Protein AF-A0A2M8T9L7-F1 (afdb_monomer_lite)

Sequence (216 aa):
MFFYAYILMLLLIIFMCINLIFDCFKCPVKIRRIVIVLTVFLAIRYAVMLCMCLKKSIDYIYFIRPFILLDLVCIPLLILIMIFVFTRKVKFNFLHALAMIFIFVGLYGVLLSKILKTAVPYYNYNFGYLIDFKGNELTITIIRIIMYVLFLILCGFFIGGKNARKAGFCFLMIVLLINIVENISVIVVPKVMPEYLCGEILFLICLNYMVRLFKN

Foldseek 3Di:
DVQVVVLVLLVVLLVLLVVLLVLLVLPDPLLSVLSNVLSVLVSLLSVLQNCQQPDPDDPVVLVSVLSVLSCQQSVLLLLVSLLVLQLVPVDDPSVVSVVSSVVSVVVSVVCCVPQSVQWDWDQDPRRGIDIDSPPCLVVSLVSLLVSLVVSLVVLVVSCPHPRGNVVLSVLSNVLSVVSNVQSVCPVVPDPPDPGDCPSVVSSSVSSSVSSVVSVD

Radius of gyration: 17.57 Å; chains: 1; bounding box: 42×31×49 Å

Secondary structure (DSSP, 8-state):
-HHHHHHHHHHHHHHHHHHHHHHGGGS-HHHHHHHHHHHHHHHHHHHHHHHHHH---SHHHHHHHHHHTTHHHHHHHHHHHHHHHHHT-S---HHHHHHHHHHHHHHHHHHHHHHTTT-EEEEETTTEEEEE-TTHHHHHHHHHHHHHHHHHHHHHHHTTSTT--HHHHHHHHHHHHHHHHHHHHHHHS--SSSS--HHHHHHHHHHHHHHHTT--

pLDDT: mean 84.39, std 8.96, range [48.44, 96.12]

Structure (mmCIF, N/CA/C/O backbone):
data_AF-A0A2M8T9L7-F1
#
_entry.id   AF-A0A2M8T9L7-F1
#
loop_
_atom_site.group_PDB
_atom_site.id
_atom_site.type_symbol
_atom_site.label_atom_id
_atom_site.label_alt_id
_atom_site.label_comp_id
_atom_site.label_asym_id
_atom_site.label_entity_id
_atom_site.label_seq_id
_atom_site.pdbx_PDB_ins_code
_atom_site.Cartn_x
_atom_site.Cartn_y
_atom_site.Cartn_z
_atom_site.occupancy
_atom_site.B_iso_or_equiv
_atom_site.auth_seq_id
_atom_site.auth_comp_id
_atom_site.auth_asym_id
_atom_site.auth_atom_id
_atom_site.pdbx_PDB_model_num
ATOM 1 N N . MET A 1 1 ? 19.494 -15.288 -4.919 1.00 61.91 1 MET A N 1
ATOM 2 C CA . MET A 1 1 ? 18.957 -15.286 -3.537 1.00 61.91 1 MET A CA 1
ATOM 3 C C . MET A 1 1 ? 17.812 -14.284 -3.368 1.00 61.91 1 MET A C 1
ATOM 5 O O . MET A 1 1 ? 16.730 -14.706 -2.985 1.00 61.91 1 MET A O 1
ATOM 9 N N . PHE A 1 2 ? 17.990 -13.005 -3.730 1.00 79.44 2 PHE A N 1
ATOM 10 C CA . PHE A 1 2 ? 16.946 -11.969 -3.593 1.00 79.44 2 PHE A CA 1
ATOM 11 C C . PHE A 1 2 ? 15.647 -12.231 -4.378 1.00 79.44 2 PHE A C 1
ATOM 13 O O . PHE A 1 2 ? 14.575 -11.889 -3.891 1.00 79.44 2 PHE A O 1
ATOM 20 N N . PHE A 1 3 ? 15.715 -12.900 -5.534 1.00 81.56 3 PHE A N 1
ATOM 21 C CA . PHE A 1 3 ? 14.528 -13.281 -6.315 1.00 81.56 3 PHE A CA 1
ATOM 22 C C . PHE A 1 3 ? 13.561 -14.198 -5.548 1.00 81.56 3 PHE A C 1
ATOM 24 O O . PHE A 1 3 ? 12.374 -13.903 -5.439 1.00 81.56 3 PHE A O 1
ATOM 31 N N . TYR A 1 4 ? 14.070 -15.285 -4.958 1.00 86.12 4 TYR A N 1
ATOM 32 C CA . TYR A 1 4 ? 13.245 -16.218 -4.183 1.00 86.12 4 TYR A CA 1
ATOM 33 C C . TYR A 1 4 ? 12.666 -15.562 -2.927 1.00 86.12 4 TYR A C 1
ATOM 35 O O . TYR A 1 4 ? 11.508 -15.799 -2.595 1.00 86.12 4 TYR A O 1
ATOM 43 N N . ALA A 1 5 ? 13.444 -14.695 -2.267 1.00 86.81 5 ALA A N 1
ATOM 44 C CA . ALA A 1 5 ? 12.960 -13.912 -1.134 1.00 86.81 5 ALA A CA 1
ATOM 45 C C . ALA A 1 5 ? 11.797 -12.990 -1.540 1.00 86.81 5 ALA A C 1
ATOM 47 O O . ALA A 1 5 ? 10.798 -12.924 -0.830 1.00 86.81 5 ALA A O 1
ATOM 48 N N . TYR A 1 6 ? 11.884 -12.337 -2.703 1.00 87.75 6 TYR A N 1
ATOM 49 C CA . TYR A 1 6 ? 10.815 -11.483 -3.224 1.00 87.75 6 TYR A CA 1
ATOM 50 C C . TYR A 1 6 ? 9.528 -12.270 -3.521 1.00 87.75 6 TYR A C 1
ATOM 52 O O . TYR A 1 6 ? 8.451 -11.870 -3.082 1.00 87.75 6 TYR A O 1
ATOM 60 N N . ILE A 1 7 ? 9.628 -13.433 -4.180 1.00 89.81 7 ILE A N 1
ATOM 61 C CA . ILE A 1 7 ? 8.466 -14.310 -4.423 1.00 89.81 7 ILE A CA 1
ATOM 62 C C . ILE A 1 7 ? 7.833 -14.763 -3.105 1.00 89.81 7 ILE A C 1
ATOM 64 O O . ILE A 1 7 ? 6.610 -14.745 -2.973 1.00 89.81 7 ILE A O 1
ATOM 68 N N . LEU A 1 8 ? 8.651 -15.148 -2.123 1.00 90.88 8 LEU A N 1
ATOM 69 C CA . LEU A 1 8 ? 8.164 -15.579 -0.815 1.00 90.88 8 LEU A CA 1
ATOM 70 C C . LEU A 1 8 ? 7.408 -14.447 -0.108 1.00 90.88 8 LEU A C 1
ATOM 72 O O . LEU A 1 8 ? 6.326 -14.683 0.423 1.00 90.88 8 LEU A O 1
ATOM 76 N N . MET A 1 9 ? 7.924 -13.217 -0.163 1.00 90.81 9 MET A N 1
ATOM 77 C CA . MET A 1 9 ? 7.251 -12.037 0.393 1.00 90.81 9 MET A CA 1
ATOM 78 C C . MET A 1 9 ? 5.911 -11.762 -0.301 1.00 90.81 9 MET A C 1
ATOM 80 O O . MET A 1 9 ? 4.912 -11.547 0.382 1.00 90.81 9 MET A O 1
ATOM 84 N N . LEU A 1 10 ? 5.844 -11.841 -1.635 1.00 91.75 10 LEU A N 1
ATOM 85 C CA . LEU A 1 10 ? 4.579 -11.700 -2.369 1.00 91.75 10 LEU A CA 1
ATOM 86 C C . LEU A 1 10 ? 3.557 -12.769 -1.959 1.00 91.75 10 LEU A C 1
ATOM 88 O O . LEU A 1 10 ? 2.388 -12.464 -1.727 1.00 91.75 10 LEU A O 1
ATOM 92 N N . LEU A 1 11 ? 3.995 -14.022 -1.828 1.00 93.19 11 LEU A N 1
ATOM 93 C CA . LEU A 1 11 ? 3.125 -15.138 -1.458 1.00 93.19 11 LEU A CA 1
ATOM 94 C C . LEU A 1 11 ? 2.629 -15.010 -0.009 1.00 93.19 11 LEU A C 1
ATOM 96 O O . LEU A 1 11 ? 1.450 -15.241 0.261 1.00 93.19 11 LEU A O 1
ATOM 100 N N . LEU A 1 12 ? 3.495 -14.555 0.903 1.00 93.81 12 LEU A N 1
ATOM 101 C CA . LEU A 1 12 ? 3.141 -14.223 2.284 1.00 93.81 12 LEU A CA 1
ATOM 102 C C . LEU A 1 12 ? 2.049 -13.146 2.335 1.00 93.81 12 LEU A C 1
ATOM 104 O O . LEU A 1 12 ? 1.070 -13.292 3.064 1.00 93.81 12 LEU A O 1
ATOM 108 N N . ILE A 1 13 ? 2.193 -12.081 1.547 1.00 93.19 13 ILE A N 1
ATOM 109 C CA . ILE A 1 13 ? 1.228 -10.979 1.487 1.00 93.19 13 ILE A CA 1
ATOM 110 C C . ILE A 1 13 ? -0.124 -11.461 0.957 1.00 93.19 13 ILE A C 1
ATOM 112 O O . ILE A 1 13 ? -1.160 -11.152 1.551 1.00 93.19 13 ILE A O 1
ATOM 116 N N . ILE A 1 14 ? -0.133 -12.262 -0.113 1.00 93.75 14 ILE A N 1
ATOM 117 C CA . ILE A 1 14 ? -1.361 -12.863 -0.654 1.00 93.75 14 ILE A CA 1
ATOM 118 C C . ILE A 1 14 ? -2.039 -13.732 0.412 1.00 93.75 14 ILE A C 1
ATOM 120 O O . ILE A 1 14 ? -3.241 -13.598 0.647 1.00 93.75 14 ILE A O 1
ATOM 124 N N . PHE A 1 15 ? -1.273 -14.572 1.109 1.00 94.56 15 PHE A N 1
ATOM 125 C CA . PHE A 1 15 ? -1.787 -15.406 2.194 1.00 94.56 15 PHE A CA 1
ATOM 126 C C . PHE A 1 15 ? -2.381 -14.571 3.340 1.00 94.56 15 PHE A C 1
ATOM 128 O O . PHE A 1 15 ? -3.482 -14.859 3.816 1.00 94.56 15 PHE A O 1
ATOM 135 N N . MET A 1 16 ? -1.708 -13.492 3.750 1.00 93.75 16 MET A N 1
ATOM 136 C CA . MET A 1 16 ? -2.232 -12.560 4.753 1.00 93.75 16 MET A CA 1
ATOM 137 C C . MET A 1 16 ? -3.535 -11.893 4.296 1.00 93.75 16 MET A C 1
ATOM 139 O O . MET A 1 16 ? -4.464 -11.786 5.096 1.00 93.75 16 MET A O 1
ATOM 143 N N . CYS A 1 17 ? -3.640 -11.497 3.024 1.00 93.50 17 CYS A N 1
ATOM 144 C CA . CYS A 1 17 ? -4.870 -10.931 2.463 1.00 93.50 17 CYS A CA 1
ATOM 145 C C . CYS A 1 17 ? -6.031 -11.932 2.513 1.00 93.50 17 CYS A C 1
ATOM 147 O O . CYS A 1 17 ? -7.130 -11.576 2.932 1.00 93.50 17 CYS A O 1
ATOM 149 N N . ILE A 1 18 ? -5.789 -13.193 2.143 1.00 92.75 18 ILE A N 1
ATOM 150 C CA . ILE A 1 18 ? -6.805 -14.254 2.193 1.00 92.75 18 ILE A CA 1
ATOM 151 C C . ILE A 1 18 ? -7.288 -14.474 3.633 1.00 92.75 18 ILE A C 1
ATOM 153 O O . ILE A 1 18 ? -8.493 -14.466 3.889 1.00 92.75 18 ILE A O 1
ATOM 157 N N . ASN A 1 19 ? -6.369 -14.588 4.595 1.00 91.88 19 ASN A N 1
ATOM 158 C CA . ASN A 1 19 ? -6.728 -14.745 6.009 1.00 91.88 19 ASN A CA 1
ATOM 159 C C . ASN A 1 19 ? -7.536 -13.555 6.540 1.00 91.88 19 ASN A C 1
ATOM 161 O O . ASN A 1 19 ? -8.514 -13.735 7.265 1.00 91.88 19 ASN A O 1
ATOM 165 N N . LEU A 1 20 ? -7.170 -12.337 6.139 1.00 91.25 20 LEU A N 1
ATOM 166 C CA . LEU A 1 20 ? -7.903 -11.122 6.483 1.00 91.25 20 LEU A CA 1
ATOM 167 C C . LEU A 1 20 ? -9.341 -11.137 5.964 1.00 91.25 20 LEU A C 1
ATOM 169 O O . LEU A 1 20 ? -10.242 -10.715 6.690 1.00 91.25 20 LEU A O 1
ATOM 173 N N . ILE A 1 21 ? -9.577 -11.643 4.751 1.00 90.88 21 ILE A N 1
ATOM 174 C CA . ILE A 1 21 ? -10.929 -11.781 4.194 1.00 90.88 21 ILE A CA 1
ATOM 175 C C . ILE A 1 21 ? -11.773 -12.709 5.078 1.00 90.88 21 ILE A C 1
ATOM 177 O O . ILE A 1 21 ? -12.907 -12.362 5.415 1.00 90.88 21 ILE A O 1
ATOM 181 N N . PHE A 1 22 ? -11.213 -13.841 5.518 1.00 88.19 22 PHE A N 1
ATOM 182 C CA .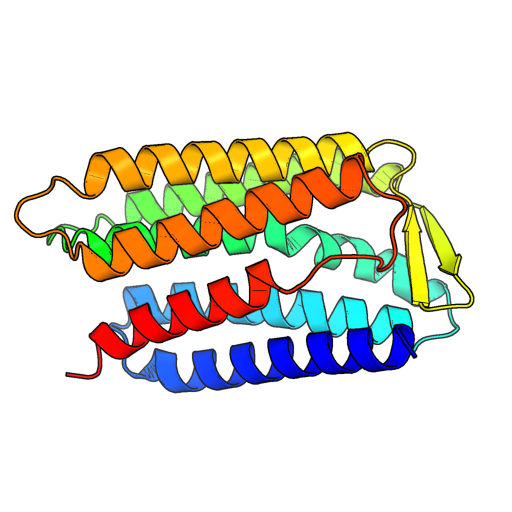 PHE A 1 22 ? -11.899 -14.764 6.428 1.00 88.19 22 PHE A CA 1
ATOM 183 C C . PHE A 1 22 ? -12.182 -14.141 7.802 1.00 88.19 22 PHE A C 1
ATOM 185 O O . PHE A 1 22 ? -13.283 -14.284 8.339 1.00 88.19 22 PHE A O 1
ATOM 192 N N . ASP A 1 23 ? -11.234 -13.397 8.370 1.00 87.00 23 ASP A N 1
ATOM 193 C CA . ASP A 1 23 ? -11.440 -12.738 9.661 1.00 87.00 23 ASP A CA 1
ATOM 194 C C . ASP A 1 23 ? -12.429 -11.561 9.585 1.00 87.00 23 ASP A C 1
ATOM 196 O O . ASP A 1 23 ? -13.173 -11.316 10.541 1.00 87.00 23 ASP A O 1
ATOM 200 N N . CYS A 1 24 ? -12.531 -10.889 8.433 1.00 86.81 24 CYS A N 1
ATOM 201 C CA . CYS A 1 24 ? -13.466 -9.784 8.209 1.00 86.81 24 CYS A CA 1
ATOM 202 C C . CYS A 1 24 ? -14.942 -10.188 8.294 1.00 86.81 24 CYS A C 1
ATOM 204 O O . CYS A 1 24 ? -15.794 -9.311 8.470 1.00 86.81 24 CYS A O 1
ATOM 206 N N . PHE A 1 25 ? -15.289 -11.478 8.208 1.00 81.31 25 PHE A N 1
ATOM 207 C CA . PHE A 1 25 ? -16.685 -11.919 8.333 1.00 81.31 25 PHE A CA 1
ATOM 208 C C . PHE A 1 25 ? -17.330 -11.544 9.673 1.00 81.31 25 PHE A C 1
ATOM 210 O O . PHE A 1 25 ? -18.552 -11.380 9.725 1.00 81.31 25 PHE A O 1
ATOM 217 N N . LYS A 1 26 ? -16.506 -11.315 10.701 1.00 78.50 26 LYS A N 1
ATOM 218 C CA . LYS A 1 26 ? -16.895 -10.929 12.066 1.00 78.50 26 LYS A CA 1
ATOM 219 C C . LYS A 1 26 ? -17.141 -9.422 12.224 1.00 78.50 26 LYS A C 1
ATOM 221 O O . LYS A 1 26 ? -17.691 -8.987 13.227 1.00 78.50 26 LYS A O 1
ATOM 226 N N . CYS A 1 27 ? -16.756 -8.613 11.236 1.00 81.88 27 CYS A N 1
ATOM 227 C CA . CYS A 1 27 ? -16.967 -7.168 11.244 1.00 81.88 27 CYS A CA 1
ATOM 228 C C . CYS A 1 27 ? -18.434 -6.800 10.947 1.00 81.88 27 CYS A C 1
ATOM 230 O O . CYS A 1 27 ? -19.135 -7.530 10.238 1.00 81.88 27 CYS A O 1
ATOM 232 N N . PRO A 1 28 ? -18.900 -5.611 11.379 1.00 84.00 28 PRO A N 1
ATOM 233 C CA . PRO A 1 28 ? -20.224 -5.116 11.012 1.00 84.00 28 PRO A CA 1
ATOM 234 C C . PRO A 1 28 ? -20.364 -4.998 9.488 1.00 84.00 28 PRO A C 1
ATOM 236 O O . PRO A 1 28 ? -19.450 -4.541 8.799 1.00 84.00 28 PRO A O 1
ATOM 239 N N . VAL A 1 29 ? -21.543 -5.350 8.959 1.00 82.19 29 VAL A N 1
ATOM 240 C CA . VAL A 1 29 ? -21.812 -5.546 7.516 1.00 82.19 29 VAL A CA 1
ATOM 241 C C . VAL A 1 29 ? -21.349 -4.379 6.630 1.00 82.19 29 VAL A C 1
ATOM 243 O O . VAL A 1 29 ? -20.911 -4.598 5.498 1.00 82.19 29 VAL A O 1
ATOM 246 N N . LYS A 1 30 ? -21.444 -3.137 7.127 1.00 81.81 30 LYS A N 1
ATOM 247 C CA . LYS A 1 30 ? -21.019 -1.927 6.400 1.00 81.81 30 LYS A CA 1
ATOM 248 C C . LYS A 1 30 ? -19.496 -1.865 6.221 1.00 81.81 30 LYS A C 1
ATOM 250 O O . LYS A 1 30 ? -19.036 -1.659 5.105 1.00 81.81 30 LYS A O 1
ATOM 255 N N . ILE A 1 31 ? -18.732 -2.080 7.294 1.00 84.31 31 ILE A N 1
ATOM 256 C CA . ILE A 1 31 ? -17.258 -2.056 7.271 1.00 84.31 31 ILE A CA 1
ATOM 257 C C . ILE A 1 31 ? -16.733 -3.303 6.561 1.00 84.31 31 ILE A C 1
ATOM 259 O O . ILE A 1 31 ? -15.864 -3.198 5.700 1.00 84.31 31 ILE A O 1
ATOM 263 N N . ARG A 1 32 ? -17.329 -4.466 6.852 1.00 87.81 32 ARG A N 1
ATOM 264 C CA . ARG A 1 32 ? -16.980 -5.755 6.249 1.00 87.81 32 ARG A CA 1
ATOM 265 C C . ARG A 1 32 ? -16.926 -5.684 4.726 1.00 87.81 32 ARG A C 1
ATOM 267 O O . ARG A 1 32 ? -15.922 -6.070 4.143 1.00 87.81 32 ARG A O 1
ATOM 274 N N . ARG A 1 33 ? -17.987 -5.181 4.084 1.00 85.94 33 ARG A N 1
ATOM 275 C CA . ARG A 1 33 ? -18.055 -5.114 2.615 1.00 85.94 33 ARG A CA 1
ATOM 276 C C . ARG A 1 33 ? -16.921 -4.278 2.029 1.00 85.94 33 ARG A C 1
ATOM 278 O O . ARG A 1 33 ? -16.270 -4.731 1.099 1.00 85.94 33 ARG A O 1
ATOM 285 N N . ILE A 1 34 ? -16.662 -3.099 2.594 1.00 87.69 34 ILE A N 1
ATOM 286 C CA . ILE A 1 34 ? -15.619 -2.206 2.077 1.00 87.69 34 ILE A CA 1
ATOM 287 C C . ILE A 1 34 ? -14.232 -2.830 2.276 1.00 87.69 34 ILE A C 1
ATOM 289 O O . ILE A 1 34 ? -13.447 -2.872 1.335 1.00 87.69 34 ILE A O 1
ATOM 293 N N . VAL A 1 35 ? -13.940 -3.365 3.466 1.00 90.75 35 VAL A N 1
ATOM 294 C CA . VAL A 1 35 ? -12.629 -3.967 3.753 1.00 90.75 35 VAL A CA 1
ATOM 295 C C . VAL A 1 35 ? -12.385 -5.207 2.891 1.00 90.75 35 VAL A C 1
ATOM 297 O O . VAL A 1 35 ? -11.296 -5.338 2.341 1.00 90.75 35 VAL A O 1
ATOM 300 N N . ILE A 1 36 ? -13.383 -6.078 2.695 1.00 91.81 36 ILE A N 1
ATOM 301 C CA . ILE A 1 36 ? -13.253 -7.245 1.805 1.00 91.81 36 ILE A CA 1
ATOM 302 C C . ILE A 1 36 ? -12.974 -6.799 0.368 1.00 91.81 36 ILE A C 1
ATOM 304 O O . ILE A 1 36 ? -12.035 -7.288 -0.245 1.00 91.81 36 ILE A O 1
ATOM 308 N N . VAL A 1 37 ? -13.731 -5.836 -0.165 1.00 91.75 37 VAL A N 1
ATOM 309 C CA . VAL A 1 37 ? -13.520 -5.351 -1.540 1.00 91.75 37 VAL A CA 1
ATOM 310 C C . VAL A 1 37 ? -12.107 -4.782 -1.715 1.00 91.75 37 VAL A C 1
ATOM 312 O O . VAL A 1 37 ? -11.412 -5.147 -2.660 1.00 91.75 37 VAL A O 1
ATOM 315 N N . LEU A 1 38 ? -11.648 -3.938 -0.786 1.00 91.88 38 LEU A N 1
ATOM 316 C CA . LEU A 1 38 ? -10.315 -3.330 -0.862 1.00 91.88 38 LEU A CA 1
ATOM 317 C C . LEU A 1 38 ? -9.187 -4.356 -0.687 1.00 91.88 38 LEU A C 1
ATOM 319 O O . LEU A 1 38 ? -8.186 -4.286 -1.394 1.00 91.88 38 LEU A O 1
ATOM 323 N N . THR A 1 39 ? -9.346 -5.326 0.216 1.00 92.88 39 THR A N 1
ATOM 324 C CA . THR A 1 39 ? -8.352 -6.397 0.417 1.00 92.88 39 THR A CA 1
ATOM 325 C C . THR A 1 39 ? -8.292 -7.361 -0.766 1.00 92.88 39 THR A C 1
ATOM 327 O O . THR A 1 39 ? -7.202 -7.802 -1.117 1.00 92.88 39 THR A O 1
ATOM 330 N N . VAL A 1 40 ? -9.414 -7.631 -1.443 1.00 93.31 40 VAL A N 1
ATOM 331 C CA . VAL A 1 40 ? -9.433 -8.401 -2.697 1.00 93.31 40 VAL A CA 1
ATOM 332 C C . VAL A 1 40 ? -8.686 -7.659 -3.806 1.00 93.31 40 VAL A C 1
ATOM 334 O O . VAL A 1 40 ? -7.842 -8.260 -4.465 1.00 93.31 40 VAL A O 1
ATOM 337 N N . PHE A 1 41 ? -8.923 -6.356 -3.993 1.00 92.81 41 PHE A N 1
ATOM 338 C CA . PHE A 1 41 ? -8.166 -5.570 -4.976 1.00 92.81 41 PHE A CA 1
ATOM 339 C C . PHE A 1 41 ? -6.664 -5.538 -4.675 1.00 92.81 41 PHE A C 1
ATOM 341 O O . PHE A 1 41 ? -5.849 -5.669 -5.589 1.00 92.81 41 PHE A O 1
ATOM 348 N N . LEU A 1 42 ? -6.297 -5.429 -3.396 1.00 92.56 42 LEU A N 1
ATOM 349 C CA . LEU A 1 42 ? -4.909 -5.509 -2.953 1.00 92.56 42 LEU A CA 1
ATOM 350 C C . LEU A 1 42 ? -4.302 -6.890 -3.272 1.00 92.56 42 LEU A C 1
ATOM 352 O O . LEU A 1 42 ? -3.218 -6.970 -3.841 1.00 92.56 42 LEU A O 1
ATOM 356 N N . ALA A 1 43 ? -5.025 -7.981 -2.998 1.00 92.94 43 ALA A N 1
ATOM 357 C CA . ALA A 1 43 ? -4.588 -9.338 -3.331 1.00 92.94 43 ALA A CA 1
ATOM 358 C C . ALA A 1 43 ? -4.397 -9.534 -4.845 1.00 92.94 43 ALA A C 1
ATOM 360 O O . ALA A 1 43 ? -3.418 -10.150 -5.264 1.00 92.94 43 ALA A O 1
ATOM 361 N N . ILE A 1 44 ? -5.290 -8.968 -5.668 1.00 92.50 44 ILE A N 1
ATOM 362 C CA . ILE A 1 44 ? -5.170 -8.991 -7.132 1.00 92.50 44 ILE A CA 1
ATOM 363 C C . ILE A 1 44 ? -3.888 -8.278 -7.582 1.00 92.50 44 ILE A C 1
ATOM 365 O O . ILE A 1 44 ? -3.184 -8.825 -8.428 1.00 92.50 44 ILE A O 1
ATOM 369 N N . ARG A 1 45 ? -3.537 -7.115 -7.007 1.00 91.69 45 ARG A N 1
ATOM 370 C CA . ARG A 1 45 ? -2.266 -6.416 -7.304 1.00 91.69 45 ARG A CA 1
ATOM 371 C C . ARG A 1 45 ? -1.060 -7.331 -7.083 1.00 91.69 45 ARG A C 1
ATOM 373 O O . ARG A 1 45 ? -0.212 -7.443 -7.966 1.00 91.69 45 ARG A O 1
ATOM 380 N N . TYR A 1 46 ? -0.985 -8.015 -5.943 1.00 91.56 46 TYR A N 1
ATOM 381 C CA . TYR A 1 46 ? 0.154 -8.893 -5.656 1.00 91.56 46 TYR A CA 1
ATOM 382 C C . TYR A 1 46 ? 0.159 -10.162 -6.501 1.00 91.56 46 TYR A C 1
ATOM 384 O O . TYR A 1 46 ? 1.221 -10.603 -6.935 1.00 91.56 46 TYR A O 1
ATOM 392 N N . ALA A 1 47 ? -1.015 -10.728 -6.793 1.00 90.62 47 ALA A N 1
ATOM 393 C CA . ALA A 1 47 ? -1.131 -11.844 -7.725 1.00 90.62 47 ALA A CA 1
ATOM 394 C C . ALA A 1 47 ? -0.650 -11.444 -9.128 1.00 90.62 47 ALA A C 1
ATOM 396 O O . ALA A 1 47 ? 0.031 -12.219 -9.797 1.00 90.62 47 ALA A O 1
ATOM 397 N N . VAL A 1 48 ? -0.943 -10.211 -9.547 1.00 90.00 48 VAL A N 1
ATOM 398 C CA . VAL A 1 48 ? -0.445 -9.615 -10.786 1.00 90.00 48 VAL A CA 1
ATOM 399 C C . VAL A 1 48 ? 1.077 -9.493 -10.770 1.00 90.00 48 VAL A C 1
ATOM 401 O O . VAL A 1 48 ? 1.715 -9.977 -11.701 1.00 90.00 48 VAL A O 1
ATOM 404 N N . MET A 1 49 ? 1.668 -8.922 -9.719 1.00 87.31 49 MET A N 1
ATOM 405 C CA . MET A 1 49 ? 3.129 -8.809 -9.595 1.00 87.31 49 MET A CA 1
ATOM 406 C C . MET A 1 49 ? 3.808 -10.177 -9.648 1.00 87.31 49 MET A C 1
ATOM 408 O O . MET A 1 49 ? 4.772 -10.369 -10.386 1.00 87.31 49 MET A O 1
ATOM 412 N N . LEU A 1 50 ? 3.243 -11.162 -8.950 1.00 89.50 50 LEU A N 1
ATOM 413 C CA . LEU A 1 50 ? 3.721 -12.540 -8.979 1.00 89.50 50 LEU A CA 1
ATOM 414 C C . LEU A 1 50 ? 3.630 -13.131 -10.397 1.00 89.50 50 LEU A C 1
ATOM 416 O O . LEU A 1 50 ? 4.597 -13.718 -10.883 1.00 89.50 50 LEU A O 1
ATOM 420 N N . CYS A 1 51 ? 2.512 -12.928 -11.102 1.00 87.50 51 CYS A N 1
ATOM 421 C CA . CYS A 1 51 ? 2.361 -13.361 -12.494 1.00 87.50 51 CYS A CA 1
ATOM 422 C C . CYS A 1 51 ? 3.414 -12.738 -13.418 1.00 87.50 51 CYS A C 1
ATOM 424 O O . CYS A 1 51 ? 3.923 -13.423 -14.303 1.00 87.50 51 CYS A O 1
ATOM 426 N N . MET A 1 52 ? 3.745 -11.460 -13.226 1.00 85.19 52 MET A N 1
ATOM 427 C CA . MET A 1 52 ? 4.749 -10.760 -14.034 1.00 85.19 52 MET A CA 1
ATOM 428 C C . MET A 1 52 ? 6.167 -11.274 -13.783 1.00 85.19 52 MET A C 1
ATOM 430 O O . MET A 1 52 ? 6.953 -11.367 -14.726 1.00 85.19 52 MET A O 1
ATOM 434 N N . CYS A 1 53 ? 6.473 -11.679 -12.548 1.00 84.38 53 CYS A N 1
ATOM 435 C CA . CYS A 1 53 ? 7.741 -12.327 -12.229 1.00 84.38 53 CYS A CA 1
ATOM 436 C C . CYS A 1 53 ? 7.882 -13.715 -12.869 1.00 84.38 53 CYS A C 1
ATOM 438 O O . CYS A 1 53 ? 8.990 -14.105 -13.229 1.00 84.38 53 CYS A O 1
ATOM 440 N N . LEU A 1 54 ? 6.784 -14.469 -13.006 1.00 84.31 54 LEU A N 1
ATOM 441 C CA . LEU A 1 54 ? 6.816 -15.851 -13.504 1.00 84.31 54 LEU A CA 1
ATOM 442 C C . LEU A 1 54 ? 6.630 -15.980 -15.024 1.00 84.31 54 LEU A C 1
ATOM 444 O O . LEU A 1 54 ? 7.147 -16.922 -15.628 1.00 84.31 54 LEU A O 1
ATOM 448 N N . LYS A 1 55 ? 5.864 -15.086 -15.660 1.00 79.69 55 LYS A N 1
ATOM 449 C CA . LYS A 1 55 ? 5.560 -15.190 -17.096 1.00 79.69 55 LYS A CA 1
ATOM 450 C C . LYS A 1 55 ? 6.735 -14.745 -17.968 1.00 79.69 55 LYS A C 1
ATOM 452 O O . LYS A 1 55 ? 7.412 -13.771 -17.674 1.00 79.69 55 LYS A O 1
ATOM 457 N N . LYS A 1 56 ? 6.901 -15.424 -19.111 1.00 68.00 56 LYS A N 1
ATOM 458 C CA . LYS A 1 56 ? 7.887 -15.103 -20.165 1.00 68.00 56 LYS A CA 1
ATOM 459 C C . LYS A 1 56 ? 7.289 -14.419 -21.407 1.00 68.00 56 LYS A C 1
ATOM 461 O O . LYS A 1 56 ? 8.014 -14.135 -22.347 1.00 68.00 56 LYS A O 1
ATOM 466 N N . SER A 1 57 ? 5.980 -14.163 -21.423 1.00 72.12 57 SER A N 1
ATOM 467 C CA . SER A 1 57 ? 5.256 -13.583 -22.566 1.00 72.12 57 SER A CA 1
ATOM 468 C C . SER A 1 57 ? 4.822 -12.139 -22.293 1.00 72.12 57 SER A C 1
ATOM 470 O O . SER A 1 57 ? 4.157 -11.892 -21.281 1.00 72.12 57 SER A O 1
ATOM 472 N N . ILE A 1 58 ? 5.104 -11.220 -23.220 1.00 71.50 58 ILE A N 1
ATOM 473 C CA . ILE A 1 58 ? 4.839 -9.781 -23.060 1.00 71.50 58 ILE A CA 1
ATOM 474 C C . ILE A 1 58 ? 3.374 -9.375 -23.306 1.00 71.50 58 ILE A C 1
ATOM 476 O O . ILE A 1 58 ? 2.919 -8.362 -22.775 1.00 71.50 58 ILE A O 1
ATOM 480 N N . ASP A 1 59 ? 2.610 -10.178 -24.050 1.00 73.56 59 ASP A N 1
ATOM 481 C CA . ASP A 1 59 ? 1.282 -9.787 -24.553 1.00 73.56 59 ASP A CA 1
ATOM 482 C C . ASP A 1 59 ? 0.270 -9.527 -23.429 1.00 73.56 59 ASP A C 1
ATOM 484 O O . ASP A 1 59 ? -0.434 -8.516 -23.413 1.00 73.56 59 ASP A O 1
ATOM 488 N N . TYR A 1 60 ? 0.255 -10.384 -22.406 1.00 70.62 60 TYR A N 1
ATOM 489 C CA . TYR A 1 60 ? -0.650 -10.238 -21.260 1.00 70.62 60 TYR A CA 1
ATOM 490 C C . TYR A 1 60 ? -0.283 -9.065 -20.345 1.00 70.62 60 TYR A C 1
ATOM 492 O O . TYR A 1 60 ? -1.116 -8.586 -19.578 1.00 70.62 60 TYR A O 1
ATOM 500 N N . ILE A 1 61 ? 0.955 -8.581 -20.415 1.00 73.81 61 ILE A N 1
ATOM 501 C CA . ILE A 1 61 ? 1.463 -7.572 -19.487 1.00 73.81 61 ILE A CA 1
ATOM 502 C C . ILE A 1 61 ? 0.856 -6.198 -19.769 1.00 73.81 61 ILE A C 1
ATOM 504 O O . ILE A 1 61 ? 0.666 -5.423 -18.834 1.00 73.81 61 ILE A O 1
ATOM 508 N N . TYR A 1 62 ? 0.490 -5.898 -21.019 1.00 74.44 62 TYR A N 1
ATOM 509 C CA . TYR A 1 62 ? -0.194 -4.648 -21.372 1.00 74.44 62 TYR A CA 1
ATOM 510 C C . TYR A 1 62 ? -1.578 -4.533 -20.713 1.00 74.44 62 TYR A C 1
ATOM 512 O O . TYR A 1 62 ? -1.921 -3.467 -20.208 1.00 74.44 62 TYR A O 1
ATOM 520 N N . PHE A 1 63 ? -2.334 -5.631 -20.633 1.00 77.12 63 PHE A N 1
ATOM 521 C CA . PHE A 1 63 ? -3.650 -5.650 -19.981 1.00 77.12 63 PHE A CA 1
ATOM 522 C C . PHE A 1 63 ? -3.565 -5.577 -18.454 1.00 77.12 63 PHE A C 1
ATOM 524 O O . PHE A 1 63 ? -4.469 -5.069 -17.795 1.00 77.12 63 PHE A O 1
ATOM 531 N N . ILE A 1 64 ? -2.467 -6.076 -17.890 1.00 78.62 64 ILE A N 1
ATOM 532 C CA . ILE A 1 64 ? -2.287 -6.232 -16.448 1.00 78.62 64 ILE A CA 1
ATOM 533 C C . ILE A 1 64 ? -1.742 -4.948 -15.776 1.00 78.62 64 ILE A C 1
ATOM 535 O O . ILE A 1 64 ? -1.872 -4.775 -14.564 1.00 78.62 64 ILE A O 1
ATOM 539 N N . ARG A 1 65 ? -1.202 -3.988 -16.542 1.00 75.94 65 ARG A N 1
ATOM 540 C CA . ARG A 1 65 ? -0.585 -2.756 -16.000 1.00 75.94 65 ARG A CA 1
ATOM 541 C C . ARG A 1 65 ? -1.436 -1.937 -15.028 1.00 75.94 65 ARG A C 1
ATOM 543 O O . ARG A 1 65 ? -0.869 -1.476 -14.037 1.00 75.94 65 ARG A O 1
ATOM 550 N N . PRO A 1 66 ? -2.747 -1.721 -15.259 1.00 80.50 66 PRO A N 1
ATOM 551 C CA . PRO A 1 66 ? -3.554 -0.900 -14.358 1.00 80.50 66 PRO A CA 1
ATOM 552 C C . PRO A 1 66 ? -3.537 -1.434 -12.924 1.00 80.50 66 PRO A C 1
ATOM 554 O O . PRO A 1 66 ? -3.469 -0.660 -11.969 1.00 80.50 66 PRO A O 1
ATOM 557 N N . PHE A 1 67 ? -3.504 -2.761 -12.775 1.00 85.06 67 PHE A N 1
ATOM 558 C CA . PHE A 1 67 ? -3.583 -3.429 -11.483 1.00 85.06 67 PHE A CA 1
ATOM 559 C C . PHE A 1 67 ? -2.359 -3.180 -10.589 1.00 85.06 67 PHE A C 1
ATOM 561 O O . PHE A 1 67 ? -2.467 -3.298 -9.373 1.00 85.06 67 PHE A O 1
ATOM 568 N N . ILE A 1 68 ? -1.215 -2.777 -11.149 1.00 83.75 68 ILE A N 1
ATOM 569 C CA . ILE A 1 68 ? -0.006 -2.486 -10.359 1.00 83.75 68 ILE A CA 1
ATOM 570 C C . ILE A 1 68 ? -0.192 -1.252 -9.478 1.00 83.75 68 ILE A C 1
ATOM 572 O O . ILE A 1 68 ? 0.302 -1.227 -8.356 1.00 83.75 68 ILE A O 1
ATOM 576 N N . LEU A 1 69 ? -0.945 -0.266 -9.971 1.00 83.25 69 LEU A N 1
ATOM 577 C CA . LEU A 1 69 ? -1.167 1.022 -9.311 1.00 83.25 69 LEU A CA 1
ATOM 578 C C . LEU A 1 69 ? -2.387 1.016 -8.371 1.00 83.25 69 LEU A C 1
ATOM 580 O O . LEU A 1 69 ? -2.770 2.064 -7.854 1.00 83.25 69 LEU A O 1
ATOM 584 N N . LEU A 1 70 ? -3.037 -0.139 -8.168 1.00 86.38 70 LEU A N 1
ATOM 585 C CA . LEU A 1 70 ? -4.231 -0.266 -7.317 1.00 86.38 70 LEU A CA 1
ATOM 586 C C . LEU A 1 70 ? -3.983 0.163 -5.866 1.00 86.38 70 LEU A C 1
ATOM 588 O O . LEU A 1 70 ? -4.916 0.553 -5.162 1.00 86.38 70 LEU A O 1
ATOM 592 N N . ASP A 1 71 ? -2.737 0.108 -5.414 1.00 86.69 71 ASP A N 1
ATOM 593 C CA . ASP A 1 71 ? -2.319 0.503 -4.073 1.00 86.69 71 ASP A CA 1
ATOM 594 C C . ASP A 1 71 ? -2.530 1.985 -3.784 1.00 86.69 71 ASP A C 1
ATOM 596 O O . ASP A 1 71 ? -2.935 2.324 -2.672 1.00 86.69 71 ASP A O 1
ATOM 600 N N . LEU A 1 72 ? -2.378 2.841 -4.803 1.00 85.50 72 LEU A N 1
ATOM 601 C CA . LEU A 1 72 ? -2.629 4.282 -4.714 1.00 85.50 72 LEU A CA 1
ATOM 602 C C . LEU A 1 72 ? -4.068 4.609 -4.295 1.00 85.50 72 LEU A C 1
ATOM 604 O O . LEU A 1 72 ? -4.334 5.716 -3.836 1.00 85.50 72 LEU A O 1
ATOM 608 N N . VAL A 1 73 ? -4.996 3.662 -4.442 1.00 87.69 73 VAL A N 1
ATOM 609 C CA . VAL A 1 73 ? -6.393 3.790 -4.002 1.00 87.69 73 VAL A CA 1
ATOM 610 C C . VAL A 1 73 ? -6.665 2.922 -2.786 1.00 87.69 73 VAL A C 1
ATOM 612 O O . VAL A 1 73 ? -7.239 3.388 -1.800 1.00 87.69 73 VAL A O 1
ATOM 615 N N . CYS A 1 74 ? -6.256 1.653 -2.838 1.00 89.81 74 CYS A N 1
ATOM 616 C CA . CYS A 1 74 ? -6.617 0.675 -1.820 1.00 89.81 74 CYS A CA 1
ATOM 617 C C . CYS A 1 74 ? -6.007 1.016 -0.458 1.00 89.81 74 CYS A C 1
ATOM 619 O O . CYS A 1 74 ? -6.720 0.985 0.546 1.00 89.81 74 CYS A O 1
ATOM 621 N N . ILE A 1 75 ? -4.720 1.382 -0.415 1.00 90.81 75 ILE A N 1
ATOM 622 C CA . ILE A 1 75 ? -4.020 1.666 0.843 1.00 90.81 75 ILE A CA 1
ATOM 623 C C . ILE A 1 75 ? -4.600 2.921 1.524 1.00 90.81 75 ILE A C 1
ATOM 625 O O . ILE A 1 75 ? -5.007 2.809 2.684 1.00 90.81 75 ILE A O 1
ATOM 629 N N . PRO A 1 76 ? -4.757 4.080 0.846 1.00 90.19 76 PRO A N 1
ATOM 630 C CA . PRO A 1 76 ? -5.396 5.262 1.435 1.00 90.19 76 PRO A CA 1
ATOM 631 C C . PRO A 1 76 ? -6.791 5.010 2.008 1.00 90.19 76 PRO A C 1
ATOM 633 O O . PRO A 1 76 ? -7.110 5.454 3.114 1.00 90.19 76 PRO A O 1
ATOM 636 N N . LEU A 1 77 ? -7.629 4.267 1.281 1.00 90.44 77 LEU A N 1
ATOM 637 C CA . LEU A 1 77 ? -8.983 3.956 1.733 1.00 90.44 77 LEU A CA 1
ATOM 638 C C . LEU A 1 77 ? -8.981 3.040 2.959 1.00 90.44 77 LEU A C 1
ATOM 640 O O . LEU A 1 77 ? -9.753 3.261 3.893 1.00 90.44 77 LEU A O 1
ATOM 644 N N . LEU A 1 78 ? -8.092 2.047 2.995 1.00 92.25 78 LEU A N 1
ATOM 645 C CA . LEU A 1 78 ? -7.925 1.179 4.157 1.00 92.25 78 LEU A CA 1
ATOM 646 C C . LEU A 1 78 ? -7.410 1.956 5.379 1.00 92.25 78 LEU A C 1
ATOM 648 O O . LEU A 1 78 ? -7.938 1.757 6.474 1.00 92.25 78 LEU A O 1
ATOM 652 N N . ILE A 1 79 ? -6.463 2.887 5.204 1.00 92.62 79 ILE A N 1
ATOM 653 C CA . ILE A 1 79 ? -5.985 3.775 6.280 1.00 92.62 79 ILE A CA 1
ATOM 654 C C . ILE A 1 79 ? -7.142 4.603 6.852 1.00 92.62 79 ILE A C 1
ATOM 656 O O . ILE A 1 79 ? -7.321 4.652 8.069 1.00 92.62 79 ILE A O 1
ATOM 660 N N . LEU A 1 80 ? -7.974 5.208 5.998 1.00 90.00 80 LEU A N 1
ATOM 661 C CA . LEU A 1 80 ? -9.139 5.984 6.440 1.00 90.00 80 LEU A CA 1
ATOM 662 C C . LEU A 1 80 ? -10.125 5.145 7.256 1.00 90.00 80 LEU A C 1
ATOM 664 O O . LEU A 1 80 ? -10.640 5.614 8.274 1.00 90.00 80 LEU A O 1
ATOM 668 N N . ILE A 1 81 ? -10.369 3.897 6.846 1.00 89.56 81 ILE A N 1
ATOM 669 C CA . ILE A 1 81 ? -11.222 2.971 7.599 1.00 89.56 81 ILE A CA 1
ATOM 670 C C . ILE A 1 81 ? -10.597 2.657 8.961 1.00 89.56 81 ILE A C 1
ATOM 672 O O . ILE A 1 81 ? -11.308 2.684 9.964 1.00 89.56 81 ILE A O 1
ATOM 676 N N . MET A 1 82 ? -9.287 2.409 9.033 1.00 91.62 82 MET A N 1
ATOM 677 C CA . MET A 1 82 ? -8.604 2.173 10.310 1.00 91.62 82 MET A CA 1
ATOM 678 C C . MET A 1 82 ? -8.699 3.385 11.240 1.00 91.62 82 MET A C 1
ATOM 680 O O . MET A 1 82 ? -9.118 3.232 12.387 1.00 91.62 82 MET A O 1
ATOM 684 N N . ILE A 1 83 ? -8.403 4.592 10.742 1.00 90.25 83 ILE A N 1
ATOM 685 C CA . ILE A 1 83 ? -8.550 5.848 11.497 1.00 90.25 83 ILE A CA 1
ATOM 686 C C . ILE A 1 83 ? -9.982 5.978 12.024 1.00 90.25 83 ILE A C 1
ATOM 688 O O . ILE A 1 83 ? -10.196 6.284 13.200 1.00 90.25 83 ILE A O 1
ATOM 692 N N . PHE A 1 84 ? -10.977 5.699 11.181 1.00 87.00 84 PHE A N 1
ATOM 693 C CA . PHE A 1 84 ? -12.378 5.744 11.575 1.00 87.00 84 PHE A CA 1
ATOM 694 C C . PHE A 1 84 ? -12.687 4.763 12.722 1.00 87.00 84 PHE A C 1
ATOM 696 O O . PHE A 1 84 ? -13.243 5.166 13.750 1.00 87.00 84 PHE A O 1
ATOM 703 N N . VAL A 1 85 ? -12.284 3.496 12.582 1.00 88.06 85 VAL A N 1
ATOM 704 C CA . VAL A 1 85 ? -12.509 2.457 13.598 1.00 88.06 85 VAL A CA 1
ATOM 705 C C . VAL A 1 85 ? -11.802 2.799 14.912 1.00 88.06 85 VAL A C 1
ATOM 707 O O . VAL A 1 85 ? -12.395 2.657 15.984 1.00 88.06 85 VAL A O 1
ATOM 710 N N . PHE A 1 86 ? -10.573 3.312 14.854 1.00 89.81 86 PHE A N 1
ATOM 711 C CA . PHE A 1 86 ? -9.810 3.689 16.044 1.00 89.81 86 PHE A CA 1
ATOM 712 C C . PHE A 1 86 ? -10.359 4.934 16.744 1.00 89.81 86 PHE A C 1
ATOM 714 O O . PHE A 1 86 ? -10.286 5.009 17.968 1.00 89.81 86 PHE A O 1
ATOM 721 N N . THR A 1 87 ? -10.974 5.876 16.023 1.00 85.88 87 THR A N 1
ATOM 722 C CA . THR A 1 87 ? -11.600 7.065 16.635 1.00 85.88 87 THR A CA 1
ATOM 723 C C . THR A 1 87 ? -12.900 6.722 17.385 1.00 85.88 87 THR A C 1
ATOM 725 O O . THR A 1 87 ? -13.354 7.503 18.219 1.00 85.88 87 THR A O 1
ATOM 728 N N . ARG A 1 88 ? -13.528 5.568 17.095 1.00 75.12 88 ARG A N 1
ATOM 729 C CA . ARG A 1 88 ? -14.797 5.100 17.698 1.00 75.12 88 ARG A CA 1
ATOM 730 C C . ARG A 1 88 ? -15.919 6.160 17.689 1.00 75.12 88 ARG A C 1
ATOM 732 O O . ARG A 1 88 ? -16.777 6.179 18.573 1.00 75.12 88 ARG A O 1
ATOM 739 N N . LYS A 1 89 ? -15.936 7.061 16.697 1.00 64.94 89 LYS A N 1
ATOM 740 C CA . LYS A 1 89 ? -17.004 8.064 16.550 1.00 64.94 89 LYS A CA 1
ATOM 741 C C . LYS A 1 89 ? -18.293 7.364 16.110 1.00 64.94 89 LYS A C 1
ATOM 743 O O . LYS A 1 89 ? -18.369 6.796 15.027 1.00 64.94 89 LYS A O 1
ATOM 748 N N . VAL A 1 90 ? -19.308 7.425 16.973 1.00 52.19 90 VAL A N 1
ATOM 749 C CA . VAL A 1 90 ? -20.561 6.646 16.903 1.00 52.19 90 VAL A CA 1
ATOM 750 C C . VAL A 1 90 ? -21.426 6.974 15.671 1.00 52.19 90 VAL A C 1
ATOM 752 O O . VAL A 1 90 ? -22.251 6.162 15.263 1.00 52.19 90 VAL A O 1
ATOM 755 N N . LYS A 1 91 ? -21.218 8.122 15.013 1.00 56.56 91 LYS A N 1
ATOM 756 C CA . LYS A 1 91 ? -21.976 8.532 13.820 1.00 56.56 91 LYS A CA 1
ATOM 757 C C . LYS A 1 91 ? -21.121 8.420 12.558 1.00 56.56 91 LYS A C 1
ATOM 759 O O . LYS A 1 91 ? -20.568 9.404 12.075 1.00 56.56 91 LYS A O 1
ATOM 764 N N . PHE A 1 92 ? -21.005 7.205 12.025 1.00 56.06 92 PHE A N 1
ATOM 765 C CA . PHE A 1 92 ? -20.480 7.003 10.676 1.00 56.06 92 PHE A CA 1
ATOM 766 C C . PHE A 1 92 ? -21.510 7.459 9.648 1.00 56.06 92 PHE A C 1
ATOM 768 O O . PHE A 1 92 ? -22.471 6.737 9.366 1.00 56.06 92 PHE A O 1
ATOM 775 N N . ASN A 1 93 ? -21.291 8.618 9.035 1.00 65.25 93 ASN A N 1
ATOM 776 C CA . ASN A 1 93 ? -21.980 8.916 7.791 1.00 65.25 93 ASN A CA 1
ATOM 777 C C . ASN A 1 93 ? -21.297 8.130 6.671 1.00 65.25 93 ASN A C 1
ATOM 779 O O . ASN A 1 93 ? -20.306 8.577 6.101 1.00 65.25 93 ASN A O 1
ATOM 783 N N . PHE A 1 94 ? -21.860 6.964 6.343 1.00 64.75 94 PHE A N 1
ATOM 784 C CA . PHE A 1 94 ? -21.458 6.121 5.205 1.00 64.75 94 PHE A CA 1
ATOM 785 C C . PHE A 1 94 ? -21.298 6.930 3.906 1.00 64.75 94 PHE A C 1
ATOM 787 O O . PHE A 1 94 ? -20.422 6.645 3.096 1.00 64.75 94 PHE A O 1
ATOM 794 N N . LEU A 1 95 ? -22.089 7.996 3.765 1.00 72.12 95 LEU A N 1
ATOM 795 C CA . LEU A 1 95 ? -22.030 8.944 2.659 1.00 72.12 95 LEU A CA 1
ATOM 796 C C . LEU A 1 95 ? -20.659 9.629 2.516 1.00 72.12 95 LEU A C 1
ATOM 798 O O . LEU A 1 95 ? -20.190 9.821 1.403 1.00 72.12 95 LEU A O 1
ATOM 802 N N . HIS A 1 96 ? -19.983 9.941 3.628 1.00 73.56 96 HIS A N 1
ATOM 803 C CA . HIS A 1 96 ? -18.655 10.563 3.600 1.00 73.56 96 HIS A CA 1
ATOM 804 C C . HIS A 1 96 ? -17.585 9.555 3.163 1.00 73.56 96 HIS A C 1
ATOM 806 O O . HIS A 1 96 ? -16.699 9.896 2.389 1.00 73.56 96 HIS A O 1
ATOM 812 N N . ALA A 1 97 ? -17.686 8.297 3.604 1.00 69.75 97 ALA A N 1
ATOM 813 C CA . ALA A 1 97 ? -16.778 7.245 3.150 1.00 69.75 97 ALA A CA 1
ATOM 814 C C . ALA A 1 97 ? -16.967 6.930 1.660 1.00 69.75 97 ALA A C 1
ATOM 816 O O . ALA A 1 97 ? -15.982 6.795 0.943 1.00 69.75 97 ALA A O 1
ATOM 817 N N . LEU A 1 98 ? -18.215 6.881 1.180 1.00 73.00 98 LEU A N 1
ATOM 818 C CA . LEU A 1 98 ? -18.506 6.760 -0.249 1.00 73.00 98 LEU A CA 1
ATOM 819 C C . LEU A 1 98 ? -17.936 7.934 -1.049 1.00 73.00 98 LEU A C 1
ATOM 821 O O . LEU A 1 98 ? -17.281 7.702 -2.060 1.00 73.00 98 LEU A O 1
ATOM 825 N N . ALA A 1 99 ? -18.132 9.172 -0.589 1.00 80.31 99 ALA A N 1
ATOM 826 C CA . ALA A 1 99 ? -17.580 10.352 -1.252 1.00 80.31 99 ALA A CA 1
ATOM 827 C C . ALA A 1 99 ? -16.048 10.276 -1.365 1.00 80.31 99 ALA A C 1
ATOM 829 O O . ALA A 1 99 ? -15.499 10.511 -2.438 1.00 80.31 99 ALA A O 1
ATOM 830 N N . MET A 1 100 ? -15.362 9.857 -0.297 1.00 76.75 100 MET A N 1
ATOM 831 C CA . MET A 1 100 ? -13.910 9.653 -0.325 1.00 76.75 100 MET A CA 1
ATOM 832 C C . MET A 1 100 ? -13.495 8.563 -1.321 1.00 76.75 100 MET A C 1
ATOM 834 O O . MET A 1 100 ? -12.528 8.756 -2.053 1.00 76.75 100 MET A O 1
ATOM 838 N N . ILE A 1 101 ? -14.237 7.452 -1.410 1.00 79.38 101 ILE A N 1
ATOM 839 C CA . ILE A 1 101 ? -13.992 6.410 -2.421 1.00 79.38 101 ILE A CA 1
ATOM 840 C C . ILE A 1 101 ? -14.087 6.998 -3.831 1.00 79.38 101 ILE A C 1
ATOM 842 O O . ILE A 1 101 ? -13.170 6.798 -4.623 1.00 79.38 101 ILE A O 1
ATOM 846 N N . PHE A 1 102 ? -15.136 7.766 -4.139 1.00 83.12 102 PHE A N 1
ATOM 847 C CA . PHE A 1 102 ? -15.283 8.397 -5.455 1.00 83.12 102 PHE A CA 1
ATOM 848 C C . PHE A 1 102 ? -14.137 9.361 -5.780 1.00 83.12 102 PHE A C 1
ATOM 850 O O . PHE A 1 102 ? -13.640 9.346 -6.904 1.00 83.12 102 PHE A O 1
ATOM 857 N N . ILE A 1 103 ? -13.674 10.146 -4.804 1.00 85.19 103 ILE A N 1
ATOM 858 C CA . ILE A 1 103 ? -12.537 11.059 -4.985 1.00 85.19 103 ILE A CA 1
ATOM 859 C C . ILE A 1 103 ? -11.260 10.274 -5.313 1.00 85.19 103 ILE A C 1
ATOM 861 O O . ILE A 1 103 ? -10.590 10.585 -6.297 1.00 85.19 103 ILE A O 1
ATOM 865 N N . PHE A 1 104 ? -10.935 9.230 -4.543 1.00 83.00 104 PHE A N 1
ATOM 866 C CA . PHE A 1 104 ? -9.731 8.428 -4.788 1.00 83.00 104 PHE A CA 1
ATOM 867 C C . PHE A 1 104 ? -9.792 7.654 -6.104 1.00 83.00 104 PHE A C 1
ATOM 869 O O . PHE A 1 104 ? -8.798 7.603 -6.826 1.00 83.00 104 PHE A O 1
ATOM 876 N N . VAL A 1 105 ? -10.953 7.098 -6.454 1.00 84.19 105 VAL A N 1
ATOM 877 C CA . VAL A 1 105 ? -11.154 6.416 -7.740 1.00 84.19 105 VAL A CA 1
ATOM 878 C C . VAL A 1 105 ? -11.039 7.404 -8.904 1.00 84.19 105 VAL A C 1
ATOM 880 O O . VAL A 1 105 ? -10.406 7.086 -9.909 1.00 84.19 105 VAL A O 1
ATOM 883 N N . GLY A 1 106 ? -11.582 8.617 -8.768 1.00 83.38 106 GLY A N 1
ATOM 884 C CA . GLY A 1 106 ? -11.450 9.676 -9.770 1.00 83.38 106 GLY A CA 1
ATOM 885 C C . GLY A 1 106 ? -9.996 10.109 -9.974 1.00 83.38 106 GLY A C 1
ATOM 886 O O . GLY A 1 106 ? -9.514 10.136 -11.107 1.00 83.38 106 GLY A O 1
ATOM 887 N N . LEU A 1 107 ? -9.268 10.369 -8.882 1.00 82.88 107 LEU A N 1
ATOM 888 C CA . LEU A 1 107 ? -7.835 10.687 -8.922 1.00 82.88 107 LEU A CA 1
ATOM 889 C C . LEU A 1 107 ? -7.029 9.567 -9.586 1.00 82.88 107 LEU A C 1
ATOM 891 O O . LEU A 1 107 ? -6.174 9.831 -10.430 1.00 82.88 107 LEU A O 1
ATOM 895 N N . TYR A 1 108 ? -7.343 8.316 -9.263 1.00 84.62 108 TYR A N 1
ATOM 896 C CA . TYR A 1 108 ? -6.723 7.153 -9.882 1.00 84.62 108 TYR A CA 1
ATOM 897 C C . TYR A 1 108 ? -7.011 7.053 -11.379 1.00 84.62 108 TYR A C 1
ATOM 899 O O . TYR A 1 108 ? -6.083 6.833 -12.151 1.00 84.62 108 TYR A O 1
ATOM 907 N N . GLY A 1 109 ? -8.246 7.303 -11.820 1.00 83.19 109 GLY A N 1
ATOM 908 C CA . GLY A 1 109 ? -8.586 7.357 -13.244 1.00 83.19 109 GLY A CA 1
ATOM 909 C C . GLY A 1 109 ? -7.774 8.411 -14.006 1.00 83.19 109 GLY A C 1
ATOM 910 O O . GLY A 1 109 ? -7.238 8.133 -15.082 1.00 83.19 109 GLY A O 1
ATOM 911 N N . VAL A 1 110 ? -7.601 9.601 -13.420 1.00 82.88 110 VAL A N 1
ATOM 912 C CA . VAL A 1 110 ? -6.762 10.663 -14.000 1.00 82.88 110 VAL A CA 1
ATOM 913 C C . VAL A 1 110 ? -5.297 10.226 -14.075 1.00 82.88 110 VAL A C 1
ATOM 915 O O . VAL A 1 110 ? -4.671 10.383 -15.127 1.00 82.88 110 VAL A O 1
ATOM 918 N N . LEU A 1 111 ? -4.757 9.638 -13.004 1.00 79.88 111 LEU A N 1
ATOM 919 C CA . LEU A 1 111 ? -3.382 9.133 -12.968 1.00 79.88 111 LEU A CA 1
ATOM 920 C C . LEU A 1 111 ? -3.158 8.034 -14.011 1.00 79.88 111 LEU A C 1
ATOM 922 O O . LEU A 1 111 ? -2.207 8.128 -14.784 1.00 79.88 111 LEU A O 1
ATOM 926 N N . LEU A 1 112 ? -4.066 7.060 -14.113 1.00 81.69 112 LEU A N 1
ATOM 927 C CA . LEU A 1 112 ? -4.022 6.009 -15.131 1.00 81.69 112 LEU A CA 1
ATOM 928 C C . LEU A 1 112 ? -3.967 6.604 -16.541 1.00 81.69 112 LEU A C 1
ATOM 930 O O . LEU A 1 112 ? -3.115 6.214 -17.337 1.00 81.69 112 LEU A O 1
ATOM 934 N N . SER A 1 113 ? -4.823 7.586 -16.841 1.00 79.25 113 SER A N 1
ATOM 935 C CA . SER A 1 113 ? -4.911 8.182 -18.180 1.00 79.25 113 SER A CA 1
ATOM 936 C C . SER A 1 113 ? -3.625 8.882 -18.638 1.00 79.25 113 SER A C 1
ATOM 938 O O . SER A 1 113 ? -3.356 8.943 -19.841 1.00 79.25 113 SER A O 1
ATOM 940 N N . LYS A 1 114 ? -2.828 9.402 -17.695 1.00 78.94 114 LYS A N 1
ATOM 941 C CA . LYS A 1 114 ? -1.569 10.108 -17.971 1.00 78.94 114 LYS A CA 1
ATOM 942 C C . LYS A 1 114 ? -0.361 9.176 -17.915 1.00 78.94 114 LYS A C 1
ATOM 944 O O . LYS A 1 114 ? 0.481 9.223 -18.803 1.00 78.94 114 LYS A O 1
ATOM 949 N N . ILE A 1 115 ? -0.296 8.324 -16.894 1.00 77.25 115 ILE A N 1
ATOM 950 C CA . ILE A 1 115 ? 0.883 7.516 -16.566 1.00 77.25 115 ILE A CA 1
ATOM 951 C C . ILE A 1 115 ? 0.932 6.225 -17.390 1.00 77.25 115 ILE A C 1
ATOM 953 O O . ILE A 1 115 ? 1.998 5.845 -17.868 1.00 77.25 115 ILE A O 1
ATOM 957 N N . LEU A 1 116 ? -0.201 5.545 -17.610 1.00 72.62 116 LEU A N 1
ATOM 958 C CA . LEU A 1 116 ? -0.186 4.271 -18.341 1.00 72.62 116 LEU A CA 1
ATOM 959 C C . LEU A 1 116 ? 0.117 4.428 -19.830 1.00 72.62 116 LEU A C 1
ATOM 961 O O . LEU A 1 116 ? 0.609 3.483 -20.440 1.00 72.62 116 LEU A O 1
ATOM 965 N N . LYS A 1 117 ? -0.133 5.607 -20.413 1.00 71.38 117 LYS A N 1
ATOM 966 C CA . LYS A 1 117 ? 0.210 5.887 -21.816 1.00 71.38 117 LYS A CA 1
ATOM 967 C C . LYS A 1 117 ? 1.711 5.786 -22.076 1.00 71.38 117 LYS A C 1
ATOM 969 O O . LYS A 1 117 ? 2.113 5.423 -23.175 1.00 71.38 117 LYS A O 1
ATOM 974 N N . THR A 1 118 ? 2.529 6.108 -21.077 1.00 70.88 118 THR A N 1
ATOM 975 C CA . THR A 1 118 ? 3.992 6.104 -21.190 1.00 70.88 118 THR A CA 1
ATOM 976 C C . THR A 1 118 ? 4.632 4.864 -20.575 1.00 70.88 118 THR A C 1
ATOM 978 O O . THR A 1 118 ? 5.828 4.658 -20.760 1.00 70.88 118 THR A O 1
ATOM 981 N N . ALA A 1 119 ? 3.855 4.034 -19.875 1.00 75.00 119 ALA A N 1
ATOM 982 C CA . ALA A 1 119 ? 4.329 2.824 -19.223 1.00 75.00 119 ALA A CA 1
ATOM 983 C C . ALA A 1 119 ? 4.699 1.752 -20.257 1.00 75.00 119 ALA A C 1
ATOM 985 O O . ALA A 1 119 ? 3.840 1.316 -21.025 1.00 75.00 119 ALA A O 1
ATOM 986 N N . VAL A 1 120 ? 5.950 1.291 -20.261 1.00 79.38 120 VAL A N 1
ATOM 987 C CA . VAL A 1 120 ? 6.460 0.258 -21.177 1.00 79.38 120 VAL A CA 1
ATOM 988 C C . VAL A 1 120 ? 6.984 -0.919 -20.353 1.00 79.38 120 VAL A C 1
ATOM 990 O O . VAL A 1 120 ? 7.686 -0.709 -19.367 1.00 79.38 120 VAL A O 1
ATOM 993 N N . PRO A 1 121 ? 6.631 -2.168 -20.698 1.00 80.06 121 PRO A N 1
ATOM 994 C CA . PRO A 1 121 ? 7.133 -3.316 -19.973 1.00 80.06 121 PRO A CA 1
ATOM 995 C C . PRO A 1 121 ? 8.558 -3.616 -20.441 1.00 80.06 121 PRO A C 1
ATOM 997 O O . PRO A 1 121 ? 8.851 -3.567 -21.635 1.00 80.06 121 PRO A O 1
ATOM 1000 N N . TYR A 1 122 ? 9.432 -3.975 -19.517 1.00 80.62 122 TYR A N 1
ATOM 1001 C CA . TYR A 1 122 ? 10.775 -4.439 -19.835 1.00 80.62 122 TYR A CA 1
ATOM 1002 C C . TYR A 1 122 ? 11.071 -5.717 -19.061 1.00 80.62 122 TYR A C 1
ATOM 1004 O O . TYR A 1 122 ? 10.484 -5.984 -18.012 1.00 80.62 122 TYR A O 1
ATOM 1012 N N . TYR A 1 123 ? 11.959 -6.540 -19.607 1.00 80.06 123 TYR A N 1
ATOM 1013 C CA . TYR A 1 123 ? 12.362 -7.785 -18.972 1.00 80.06 123 TYR A CA 1
ATOM 1014 C C . TYR A 1 123 ? 13.643 -7.573 -18.167 1.00 80.06 123 TYR A C 1
ATOM 1016 O O . TYR A 1 123 ? 14.641 -7.082 -18.693 1.00 80.06 123 TYR A O 1
ATOM 1024 N N . ASN A 1 124 ? 13.619 -7.965 -16.897 1.00 81.75 124 ASN A N 1
ATOM 1025 C CA . ASN A 1 124 ? 14.771 -7.989 -16.013 1.00 81.75 124 ASN A CA 1
ATOM 1026 C C . ASN A 1 124 ? 15.131 -9.446 -15.696 1.00 81.75 124 ASN A C 1
ATOM 1028 O O . ASN A 1 124 ? 14.309 -10.198 -15.174 1.00 81.75 124 ASN A O 1
ATOM 1032 N N . TYR A 1 125 ? 16.383 -9.830 -15.950 1.00 74.88 125 TYR A N 1
ATOM 1033 C CA . TYR A 1 125 ? 16.886 -11.186 -15.708 1.00 74.88 125 TYR A CA 1
ATOM 1034 C C . TYR A 1 125 ? 16.693 -11.672 -14.266 1.00 74.88 125 TYR A C 1
ATOM 1036 O O . TYR A 1 125 ? 16.541 -12.871 -14.048 1.00 74.88 125 TYR A O 1
ATOM 1044 N N . ASN A 1 126 ? 16.660 -10.756 -13.295 1.00 78.44 126 ASN A N 1
ATOM 1045 C CA . ASN A 1 126 ? 16.558 -11.103 -11.881 1.00 78.44 126 ASN A CA 1
ATOM 1046 C C . ASN A 1 126 ? 15.125 -11.153 -11.349 1.00 78.44 126 ASN A C 1
ATOM 1048 O O . ASN A 1 126 ? 14.916 -11.786 -10.323 1.00 78.44 126 ASN A O 1
ATOM 1052 N N . PHE A 1 127 ? 14.164 -10.470 -11.982 1.00 78.44 127 PHE A N 1
ATOM 1053 C CA . PHE A 1 127 ? 12.818 -10.262 -11.420 1.00 78.44 127 PHE A CA 1
ATOM 1054 C C . PHE A 1 127 ? 11.674 -10.486 -12.422 1.00 78.44 127 PHE A C 1
ATOM 1056 O O . PHE A 1 127 ? 10.516 -10.266 -12.078 1.00 78.44 127 PHE A O 1
ATOM 1063 N N . GLY A 1 128 ? 11.975 -10.952 -13.636 1.00 81.62 128 GLY A N 1
ATOM 1064 C CA . GLY A 1 128 ? 10.989 -11.157 -14.693 1.00 81.62 128 GLY A CA 1
ATOM 1065 C C . GLY A 1 128 ? 10.567 -9.837 -15.329 1.00 81.62 128 GLY A C 1
ATOM 1066 O O . GLY A 1 128 ? 11.384 -8.930 -15.500 1.00 81.62 128 GLY A O 1
ATOM 1067 N N . TYR A 1 129 ? 9.297 -9.714 -15.708 1.00 81.00 129 TYR A N 1
ATOM 1068 C CA . TYR A 1 129 ? 8.817 -8.474 -16.306 1.00 81.00 129 TYR A CA 1
ATOM 1069 C C . TYR A 1 129 ? 8.511 -7.407 -15.266 1.00 81.00 129 TYR A C 1
ATOM 1071 O O . TYR A 1 129 ? 7.765 -7.627 -14.316 1.00 81.00 129 TYR A O 1
ATOM 1079 N N . LEU A 1 130 ? 9.029 -6.214 -15.526 1.00 81.94 130 LEU A N 1
ATOM 1080 C CA . LEU A 1 130 ? 8.778 -5.001 -14.766 1.00 81.94 130 LEU A CA 1
ATOM 1081 C C . LEU A 1 130 ? 8.157 -3.948 -15.687 1.00 81.94 130 LEU A C 1
ATOM 1083 O O . LEU A 1 130 ? 8.200 -4.062 -16.914 1.00 81.94 130 LEU A O 1
ATOM 1087 N N . ILE A 1 131 ? 7.547 -2.924 -15.095 1.00 80.69 131 ILE A N 1
ATOM 1088 C CA . ILE A 1 131 ? 7.024 -1.776 -15.838 1.00 80.69 131 ILE A CA 1
ATOM 1089 C C . ILE A 1 131 ? 7.945 -0.595 -15.602 1.00 80.69 131 ILE A C 1
ATOM 1091 O O . ILE A 1 131 ? 8.140 -0.197 -14.460 1.00 80.69 131 ILE A O 1
ATOM 1095 N N . ASP A 1 132 ? 8.468 -0.034 -16.686 1.00 80.81 132 ASP A N 1
ATOM 1096 C CA . ASP A 1 132 ? 9.122 1.265 -16.670 1.00 80.81 132 ASP A CA 1
ATOM 1097 C C . ASP A 1 132 ? 8.066 2.327 -16.970 1.00 80.81 132 ASP A C 1
ATOM 1099 O O . ASP A 1 132 ? 7.398 2.300 -18.010 1.00 80.81 132 ASP A O 1
ATOM 1103 N N . PHE A 1 133 ? 7.904 3.267 -16.046 1.00 78.25 133 PHE A N 1
ATOM 1104 C CA . PHE A 1 133 ? 6.973 4.380 -16.196 1.00 78.25 133 PHE A CA 1
ATOM 1105 C C . PHE A 1 133 ? 7.587 5.598 -16.914 1.00 78.25 133 PHE A C 1
ATOM 1107 O O . PHE A 1 133 ? 6.987 6.675 -16.894 1.00 78.25 133 PHE A O 1
ATOM 1114 N N . LYS A 1 134 ? 8.753 5.447 -17.564 1.00 73.69 134 LYS A N 1
ATOM 1115 C CA . LYS A 1 134 ? 9.451 6.464 -18.373 1.00 73.69 134 LYS A CA 1
ATOM 1116 C C . LYS A 1 134 ? 9.542 7.820 -17.667 1.00 73.69 134 LYS A C 1
ATOM 1118 O O . LYS A 1 134 ? 9.060 8.833 -18.166 1.00 73.69 134 LYS A O 1
ATOM 1123 N N . GLY A 1 135 ? 10.117 7.821 -16.465 1.00 70.81 135 GLY A N 1
ATOM 1124 C CA . GLY A 1 135 ? 10.307 9.027 -15.647 1.00 70.81 135 GLY A CA 1
ATOM 1125 C C . GLY A 1 135 ? 9.144 9.375 -14.709 1.00 70.81 135 GLY A C 1
ATOM 1126 O O . GLY A 1 135 ? 9.342 10.139 -13.767 1.00 70.81 135 GLY A O 1
ATOM 1127 N N . ASN A 1 136 ? 7.965 8.758 -14.864 1.00 81.12 136 ASN A N 1
ATOM 1128 C CA . ASN A 1 136 ? 6.852 8.936 -13.919 1.00 81.12 136 ASN A CA 1
ATOM 1129 C C . ASN A 1 136 ? 7.006 8.112 -12.623 1.00 81.12 136 ASN A C 1
ATOM 1131 O O . ASN A 1 136 ? 6.188 8.232 -11.718 1.00 81.12 136 ASN A O 1
ATOM 1135 N N . GLU A 1 137 ? 8.047 7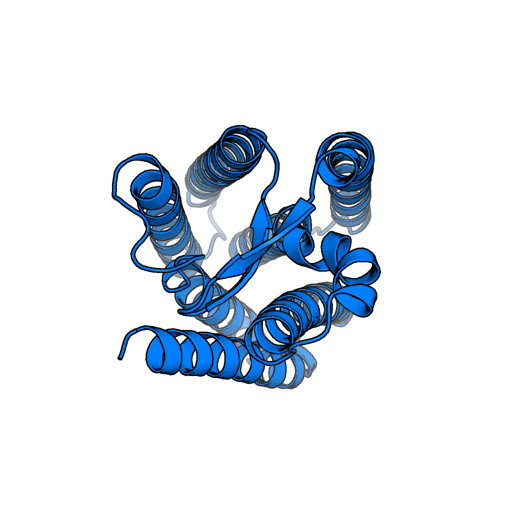.285 -12.482 1.00 78.62 137 GLU A N 1
ATOM 1136 C CA . GLU A 1 137 ? 8.287 6.538 -11.236 1.00 78.62 137 GLU A CA 1
ATOM 1137 C C . GLU A 1 137 ? 8.494 7.473 -10.039 1.00 78.62 137 GLU A C 1
ATOM 1139 O O . GLU A 1 137 ? 7.920 7.261 -8.973 1.00 78.62 137 GLU A O 1
ATOM 1144 N N . LEU A 1 138 ? 9.266 8.548 -10.231 1.00 83.00 138 LEU A N 1
ATOM 1145 C CA . LEU A 1 138 ? 9.514 9.544 -9.189 1.00 83.00 138 LEU A CA 1
ATOM 1146 C C . LEU A 1 138 ? 8.222 10.247 -8.772 1.00 83.00 138 LEU A C 1
ATOM 1148 O O . LEU A 1 138 ? 7.986 10.444 -7.582 1.00 83.00 138 LEU A O 1
ATOM 1152 N N . THR A 1 139 ? 7.360 10.588 -9.732 1.00 84.31 139 THR A N 1
ATOM 1153 C CA . THR A 1 139 ? 6.099 11.276 -9.436 1.00 84.31 139 THR A CA 1
ATOM 1154 C C . THR A 1 139 ? 5.147 10.375 -8.653 1.00 84.31 139 THR A C 1
ATOM 1156 O O . THR A 1 139 ? 4.563 10.832 -7.673 1.00 84.31 139 THR A O 1
ATOM 1159 N N . ILE A 1 140 ? 5.053 9.086 -8.999 1.00 84.75 140 ILE A N 1
ATOM 1160 C CA . ILE A 1 140 ? 4.257 8.100 -8.251 1.00 84.75 140 ILE A CA 1
ATOM 1161 C C . ILE A 1 140 ? 4.768 7.969 -6.811 1.00 84.75 140 ILE A C 1
ATOM 1163 O O . ILE A 1 140 ? 3.975 8.037 -5.870 1.00 84.75 140 ILE A O 1
ATOM 1167 N N . THR A 1 141 ? 6.081 7.828 -6.621 1.00 86.50 141 THR A N 1
ATOM 1168 C CA . THR A 1 141 ? 6.679 7.681 -5.285 1.00 86.50 141 THR A CA 1
ATOM 1169 C C . THR A 1 141 ? 6.479 8.935 -4.434 1.00 86.50 141 THR A C 1
ATOM 1171 O O . THR A 1 141 ? 6.101 8.832 -3.268 1.00 86.50 141 THR A O 1
ATOM 1174 N N . ILE A 1 142 ? 6.634 10.130 -5.012 1.00 87.94 142 ILE A N 1
ATOM 1175 C CA . ILE A 1 142 ? 6.366 11.400 -4.318 1.00 87.94 142 ILE A CA 1
ATOM 1176 C C . ILE A 1 142 ? 4.893 11.492 -3.901 1.00 87.94 142 ILE A C 1
ATOM 1178 O O . ILE A 1 142 ? 4.606 11.852 -2.760 1.00 87.94 142 ILE A O 1
ATOM 1182 N N . ILE A 1 143 ? 3.957 11.120 -4.782 1.00 88.19 143 ILE A N 1
ATOM 1183 C CA . ILE A 1 143 ? 2.524 11.090 -4.455 1.00 88.19 143 ILE A CA 1
ATOM 1184 C C . ILE A 1 143 ? 2.266 10.140 -3.277 1.00 88.19 143 ILE A C 1
ATOM 1186 O O . ILE A 1 143 ? 1.577 10.530 -2.334 1.00 88.19 143 ILE A O 1
ATOM 1190 N N . ARG A 1 144 ? 2.851 8.931 -3.276 1.00 89.25 144 ARG A N 1
ATOM 1191 C CA . ARG A 1 144 ? 2.742 7.978 -2.153 1.00 89.25 144 ARG A CA 1
ATOM 1192 C C . ARG A 1 144 ? 3.252 8.583 -0.842 1.00 89.25 144 ARG A C 1
ATOM 1194 O O . ARG A 1 144 ? 2.558 8.507 0.170 1.00 89.25 144 ARG A O 1
ATOM 1201 N N . ILE A 1 145 ? 4.420 9.227 -0.860 1.00 91.56 145 ILE A N 1
ATOM 1202 C CA . ILE A 1 145 ? 5.007 9.861 0.331 1.00 91.56 145 ILE A CA 1
ATOM 1203 C C . ILE A 1 145 ? 4.097 10.973 0.861 1.00 91.56 145 ILE A C 1
ATOM 1205 O O . ILE A 1 145 ? 3.780 10.979 2.049 1.00 91.56 145 ILE A O 1
ATOM 1209 N N . ILE A 1 146 ? 3.631 11.878 -0.007 1.00 92.00 146 ILE A N 1
ATOM 1210 C CA . ILE A 1 146 ? 2.719 12.965 0.383 1.00 92.00 146 ILE A CA 1
ATOM 1211 C C . ILE A 1 146 ? 1.450 12.387 1.019 1.00 92.00 146 ILE A C 1
ATOM 1213 O O . ILE A 1 146 ? 1.032 12.844 2.083 1.00 92.00 146 ILE A O 1
ATOM 1217 N N . MET A 1 147 ? 0.871 11.344 0.418 1.00 91.56 147 MET A N 1
ATOM 1218 C CA . MET A 1 147 ? -0.299 10.656 0.963 1.00 91.56 147 MET A CA 1
ATOM 1219 C C . MET A 1 147 ? -0.040 10.093 2.368 1.00 91.56 147 MET A C 1
ATOM 1221 O O . MET A 1 147 ? -0.853 10.308 3.268 1.00 91.56 147 MET A O 1
ATOM 1225 N N . TYR A 1 148 ? 1.089 9.416 2.595 1.00 94.12 148 TYR A N 1
ATOM 1226 C CA . TYR A 1 148 ? 1.427 8.884 3.919 1.00 94.12 148 TYR A CA 1
ATOM 1227 C C . TYR A 1 148 ? 1.669 9.977 4.959 1.00 94.12 148 TYR A C 1
ATOM 1229 O O . TYR A 1 148 ? 1.192 9.847 6.087 1.00 94.12 148 TYR A O 1
ATOM 1237 N N . VAL A 1 149 ? 2.339 11.071 4.590 1.00 94.88 149 VAL A N 1
ATOM 1238 C CA . VAL A 1 149 ? 2.549 12.223 5.480 1.00 94.88 149 VAL A CA 1
ATOM 1239 C C . VAL A 1 149 ? 1.212 12.853 5.876 1.00 94.88 149 VAL A C 1
ATOM 1241 O O . VAL A 1 149 ? 0.980 13.100 7.060 1.00 94.88 149 VAL A O 1
ATOM 1244 N N . LEU A 1 150 ? 0.290 13.039 4.924 1.00 93.69 150 LEU A N 1
ATOM 1245 C CA . LEU A 1 150 ? -1.059 13.539 5.210 1.00 93.69 150 LEU A CA 1
ATOM 1246 C C . LEU A 1 150 ? -1.805 12.626 6.193 1.00 93.69 150 LEU A C 1
ATOM 1248 O O . LEU A 1 150 ? -2.401 13.109 7.157 1.00 93.69 150 LEU A O 1
ATOM 1252 N N . PHE A 1 151 ? -1.741 11.305 6.005 1.00 94.00 151 PHE A N 1
ATOM 1253 C CA . PHE A 1 151 ? -2.360 10.363 6.939 1.00 94.00 151 PHE A CA 1
ATOM 1254 C C . PHE A 1 151 ? -1.698 10.341 8.314 1.00 94.00 151 PHE A C 1
ATOM 1256 O O . PHE A 1 151 ? -2.393 10.161 9.316 1.00 94.00 151 PHE A O 1
ATOM 1263 N N . LEU A 1 152 ? -0.388 10.561 8.387 1.00 94.75 152 LEU A N 1
ATOM 1264 C CA . LEU A 1 152 ? 0.338 10.650 9.648 1.00 94.75 152 LEU A CA 1
ATOM 1265 C C . LEU A 1 152 ? -0.120 11.874 10.452 1.00 94.75 152 LEU A C 1
ATOM 1267 O O . LEU A 1 152 ? -0.425 11.745 11.639 1.00 94.75 152 LEU A O 1
ATOM 1271 N N . ILE A 1 153 ? -0.274 13.028 9.792 1.00 93.12 153 ILE A N 1
ATOM 1272 C CA . ILE A 1 153 ? -0.832 14.247 10.400 1.00 93.12 153 ILE A CA 1
ATOM 1273 C C . ILE A 1 153 ? -2.264 13.993 10.895 1.00 93.12 153 ILE A C 1
ATOM 1275 O O . ILE A 1 153 ? -2.596 14.331 12.032 1.00 93.12 153 ILE A O 1
ATOM 1279 N N . LEU A 1 154 ? -3.105 13.338 10.084 1.00 90.75 154 LEU A N 1
ATOM 1280 C CA . LEU A 1 154 ? -4.472 12.979 10.482 1.00 90.75 154 LEU A CA 1
ATOM 1281 C C . LEU A 1 154 ? -4.496 12.059 11.713 1.00 90.75 154 LEU A C 1
ATOM 1283 O O . LEU A 1 154 ? -5.303 12.271 12.618 1.00 90.75 154 LEU A O 1
ATOM 1287 N N . CYS A 1 155 ? -3.603 11.067 11.788 1.00 91.50 155 CYS A N 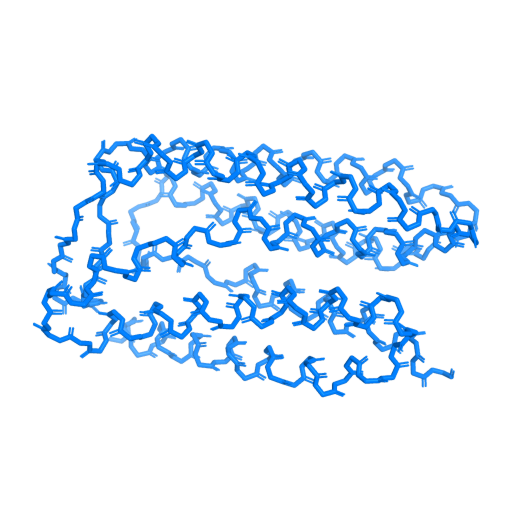1
ATOM 1288 C CA . CYS A 1 155 ? -3.477 10.207 12.968 1.00 91.50 155 CYS A CA 1
ATOM 1289 C C . CYS A 1 155 ? -3.105 11.017 14.217 1.00 91.50 155 CYS A C 1
ATOM 1291 O O . CYS A 1 155 ? -3.738 10.847 15.261 1.00 91.50 155 CYS A O 1
ATOM 1293 N N . GLY A 1 156 ? -2.139 11.935 14.097 1.00 89.50 156 GLY A N 1
ATOM 1294 C CA . GLY A 1 156 ? -1.733 12.836 15.177 1.00 89.50 156 GLY A CA 1
ATOM 1295 C C . GLY A 1 156 ? -2.861 13.755 15.657 1.00 89.50 156 GLY A C 1
ATOM 1296 O O . GLY A 1 156 ? -2.990 13.998 16.852 1.00 89.50 156 GLY A O 1
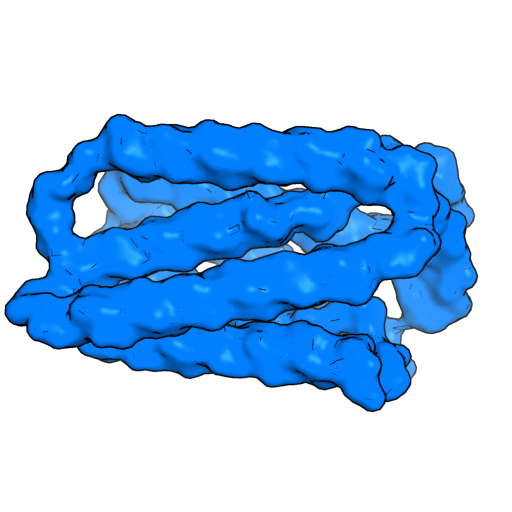ATOM 1297 N N . PHE A 1 157 ? -3.740 14.205 14.758 1.00 88.75 157 PHE A N 1
ATOM 1298 C CA . PHE A 1 157 ? -4.910 15.002 15.131 1.00 88.75 157 PHE A CA 1
ATOM 1299 C C . PHE A 1 157 ? -5.962 14.186 15.906 1.00 88.75 157 PHE A C 1
ATOM 1301 O O . PHE A 1 157 ? -6.516 14.656 16.901 1.00 88.75 157 PHE A O 1
ATOM 1308 N N . PHE A 1 158 ? -6.245 12.948 15.483 1.00 87.00 158 PHE A N 1
ATOM 1309 C CA . PHE A 1 158 ? -7.312 12.136 16.085 1.00 87.00 158 PHE A CA 1
ATOM 1310 C C . PHE A 1 158 ? -6.904 11.368 17.352 1.00 87.00 158 PHE A C 1
ATOM 1312 O O . PHE A 1 158 ? -7.786 11.006 18.138 1.00 87.00 158 PHE A O 1
ATOM 1319 N N . ILE A 1 159 ? -5.606 11.155 17.606 1.00 88.31 159 ILE A N 1
ATOM 1320 C CA . ILE A 1 159 ? -5.124 10.403 18.781 1.00 88.31 159 ILE A CA 1
ATOM 1321 C C . ILE A 1 159 ? -5.503 11.057 20.123 1.00 88.31 159 ILE A C 1
ATOM 1323 O O . ILE A 1 159 ? -5.692 10.358 21.120 1.00 88.31 159 ILE A O 1
ATOM 1327 N N . GLY A 1 160 ? -5.663 12.386 20.147 1.00 82.25 160 GLY A N 1
ATOM 1328 C CA . GLY A 1 160 ? -6.057 13.156 21.333 1.00 82.25 160 GLY A CA 1
ATOM 1329 C C . GLY A 1 160 ? -7.540 13.039 21.712 1.00 82.25 160 GLY A C 1
ATOM 1330 O O . GLY A 1 160 ? -7.959 13.577 22.735 1.00 82.25 160 GLY A O 1
ATOM 1331 N N . GLY A 1 161 ? -8.360 12.352 20.910 1.00 80.94 161 GLY A N 1
ATOM 1332 C CA . GLY A 1 161 ? -9.792 12.208 21.171 1.00 80.94 161 GLY A CA 1
ATOM 1333 C C . GLY A 1 161 ? -10.102 11.373 22.421 1.00 80.94 161 GLY A C 1
ATOM 1334 O O . GLY A 1 161 ? -9.519 10.312 22.628 1.00 80.94 161 GLY A O 1
ATOM 1335 N N . LYS A 1 162 ? -11.097 11.793 23.220 1.00 77.56 162 LYS A N 1
ATOM 1336 C CA . LYS A 1 162 ? -11.494 11.118 24.479 1.00 77.56 162 LYS A CA 1
ATOM 1337 C C . LYS A 1 162 ? -11.819 9.622 24.320 1.00 77.56 162 LYS A C 1
ATOM 1339 O O . LYS A 1 162 ? -11.499 8.837 25.201 1.00 77.56 162 LYS A O 1
ATOM 1344 N N . ASN A 1 163 ? -12.414 9.232 23.189 1.00 80.56 163 ASN A N 1
ATOM 1345 C CA . ASN A 1 163 ? -12.824 7.848 22.902 1.00 80.56 163 ASN A CA 1
ATOM 1346 C C . ASN A 1 163 ? -11.890 7.126 21.912 1.00 80.56 163 ASN A C 1
ATOM 1348 O O . ASN A 1 163 ? -12.217 6.032 21.444 1.00 80.56 163 ASN A O 1
ATOM 1352 N N . ALA A 1 164 ? -10.759 7.743 21.557 1.00 84.50 164 ALA A N 1
ATOM 1353 C CA . ALA A 1 164 ? -9.830 7.197 20.582 1.00 84.50 164 ALA A CA 1
ATOM 1354 C C . ALA A 1 164 ? -9.014 6.037 21.172 1.00 84.50 164 ALA A C 1
ATOM 1356 O O . ALA A 1 164 ? -8.502 6.098 22.292 1.00 84.50 164 ALA A O 1
ATOM 1357 N N . ARG A 1 165 ? -8.837 4.973 20.387 1.00 88.44 165 ARG A N 1
ATOM 1358 C CA . ARG A 1 165 ? -7.957 3.851 20.728 1.00 88.44 165 ARG A CA 1
ATOM 1359 C C . ARG A 1 165 ? -6.506 4.224 20.439 1.00 88.44 165 ARG A C 1
ATOM 1361 O O . ARG A 1 165 ? -6.001 3.972 19.347 1.00 88.44 165 ARG A O 1
ATOM 1368 N N . LYS A 1 166 ? -5.828 4.789 21.440 1.00 88.50 166 LYS A N 1
ATOM 1369 C CA . LYS A 1 166 ? -4.434 5.257 21.327 1.00 88.50 166 LYS A CA 1
ATOM 1370 C C . LYS A 1 166 ? -3.475 4.183 20.804 1.00 88.50 166 LYS A C 1
ATOM 1372 O O . LYS A 1 166 ? -2.691 4.472 19.913 1.00 88.50 166 LYS A O 1
ATOM 1377 N N . ALA A 1 167 ? -3.596 2.937 21.274 1.00 89.44 167 ALA A N 1
ATOM 1378 C CA . ALA A 1 167 ? -2.738 1.835 20.825 1.00 89.44 167 ALA A CA 1
ATOM 1379 C C . ALA A 1 167 ? -2.847 1.564 19.310 1.00 89.44 167 ALA A C 1
ATOM 1381 O O . ALA A 1 167 ? -1.829 1.382 18.647 1.00 89.44 167 ALA A O 1
ATOM 1382 N N . GLY A 1 168 ? -4.063 1.600 18.750 1.00 91.38 168 GLY A N 1
ATOM 1383 C CA . GLY A 1 168 ? -4.279 1.429 17.309 1.00 91.38 168 GLY A CA 1
ATOM 1384 C C . GLY A 1 168 ? -3.687 2.578 16.493 1.00 91.38 168 GLY A C 1
ATOM 1385 O O . GLY A 1 168 ? -3.027 2.336 15.486 1.00 91.38 168 GLY A O 1
ATOM 1386 N N . PHE A 1 169 ? -3.847 3.818 16.965 1.00 93.38 169 PHE A N 1
ATOM 1387 C CA . PHE A 1 169 ? -3.233 4.989 16.333 1.00 93.38 169 PHE A CA 1
ATOM 1388 C C . PHE A 1 169 ? -1.706 4.960 16.383 1.00 93.38 169 PHE A C 1
ATOM 1390 O O . PHE A 1 169 ? -1.081 5.176 15.350 1.00 93.38 169 PHE A O 1
ATOM 1397 N N . CYS A 1 170 ? -1.101 4.644 17.532 1.00 93.94 170 CYS A N 1
ATOM 1398 C CA . CYS A 1 170 ? 0.353 4.504 17.634 1.00 93.94 170 CYS A CA 1
ATOM 1399 C C . CYS A 1 170 ? 0.872 3.431 16.674 1.00 93.94 170 CYS A C 1
ATOM 1401 O O . CYS A 1 170 ? 1.856 3.661 15.976 1.00 93.94 170 CYS A O 1
ATOM 1403 N N . PHE A 1 171 ? 0.188 2.284 16.594 1.00 95.38 171 PHE A N 1
ATOM 1404 C CA . PHE A 1 171 ? 0.598 1.225 15.681 1.00 95.38 171 PHE A CA 1
ATOM 1405 C C . PHE A 1 171 ? 0.506 1.675 14.217 1.00 95.38 171 PHE A C 1
ATOM 1407 O O . PHE A 1 171 ? 1.470 1.523 13.473 1.00 95.38 171 PHE A O 1
ATOM 1414 N N . LEU A 1 172 ? -0.600 2.313 13.821 1.00 95.62 172 LEU A N 1
ATOM 1415 C CA . LEU A 1 172 ? -0.769 2.851 12.470 1.00 95.62 172 LEU A CA 1
ATOM 1416 C C . LEU A 1 172 ? 0.286 3.917 12.132 1.00 95.62 172 LEU A C 1
ATOM 1418 O O . LEU A 1 172 ? 0.824 3.906 11.031 1.00 95.62 172 LEU A O 1
ATOM 1422 N N . MET A 1 173 ? 0.634 4.799 13.073 1.00 95.50 173 MET A N 1
ATOM 1423 C CA . MET A 1 173 ? 1.687 5.802 12.874 1.00 95.50 173 MET A CA 1
ATOM 1424 C C . MET A 1 173 ? 3.057 5.162 12.627 1.00 95.50 173 MET A C 1
ATOM 1426 O O . MET A 1 173 ? 3.765 5.597 11.723 1.00 95.50 173 MET A O 1
ATOM 1430 N N . ILE A 1 174 ? 3.414 4.110 13.374 1.00 95.75 174 ILE A N 1
ATOM 1431 C CA . ILE A 1 174 ? 4.664 3.362 13.157 1.00 95.75 174 ILE A CA 1
ATOM 1432 C C . ILE A 1 174 ? 4.679 2.748 11.753 1.00 95.75 174 ILE A C 1
ATOM 1434 O O . ILE A 1 174 ? 5.668 2.874 11.035 1.00 95.75 174 ILE A O 1
ATOM 1438 N N . VAL A 1 175 ? 3.568 2.137 11.330 1.00 96.12 175 VAL A N 1
ATOM 1439 C CA . VAL A 1 175 ? 3.439 1.570 9.980 1.00 96.12 175 VAL A CA 1
ATOM 1440 C C . VAL A 1 175 ? 3.613 2.644 8.905 1.00 96.12 175 VAL A C 1
ATOM 1442 O O . VAL A 1 175 ? 4.338 2.424 7.936 1.00 96.12 175 VAL A O 1
ATOM 1445 N N . LEU A 1 176 ? 2.981 3.810 9.064 1.00 95.56 176 LEU A N 1
ATOM 1446 C CA . LEU A 1 176 ? 3.108 4.919 8.114 1.00 95.56 176 LEU A CA 1
ATOM 1447 C C . LEU A 1 176 ? 4.548 5.441 8.038 1.00 95.56 176 LEU A C 1
ATOM 1449 O O . LEU A 1 176 ? 5.043 5.675 6.940 1.00 95.56 176 LEU A O 1
ATOM 1453 N N . LEU A 1 177 ? 5.239 5.569 9.174 1.00 95.38 177 LEU A N 1
ATOM 1454 C CA . LEU A 1 177 ? 6.647 5.975 9.211 1.00 95.38 177 LEU A CA 1
ATOM 1455 C C . LEU A 1 177 ? 7.545 4.993 8.458 1.00 95.38 177 LEU A C 1
ATOM 1457 O O . LEU A 1 177 ? 8.367 5.420 7.652 1.00 95.38 177 LEU A O 1
ATOM 1461 N N . ILE A 1 178 ? 7.361 3.689 8.672 1.00 94.88 178 ILE A N 1
ATOM 1462 C CA . ILE A 1 178 ? 8.143 2.660 7.975 1.00 94.88 178 ILE A CA 1
ATOM 1463 C C . ILE A 1 178 ? 7.898 2.734 6.464 1.00 94.88 178 ILE A C 1
ATOM 1465 O O . ILE A 1 178 ? 8.856 2.749 5.699 1.00 94.88 178 ILE A O 1
ATOM 1469 N N . ASN A 1 179 ? 6.642 2.887 6.033 1.00 93.12 179 ASN A N 1
ATOM 1470 C CA . ASN A 1 179 ? 6.315 3.055 4.615 1.00 93.12 179 ASN A CA 1
ATOM 1471 C C . ASN A 1 179 ? 6.932 4.333 4.018 1.00 93.12 179 ASN A C 1
ATOM 1473 O O . ASN A 1 179 ? 7.383 4.314 2.875 1.00 93.12 179 ASN A O 1
ATOM 1477 N N . ILE A 1 180 ? 6.992 5.441 4.765 1.00 93.62 180 ILE A N 1
ATOM 1478 C CA . ILE A 1 180 ? 7.675 6.665 4.313 1.00 93.62 180 ILE A CA 1
ATOM 1479 C C . ILE A 1 180 ? 9.171 6.394 4.115 1.00 93.62 180 ILE A C 1
ATOM 1481 O O . ILE A 1 180 ? 9.708 6.715 3.058 1.00 93.62 180 ILE A O 1
ATOM 1485 N N . VAL A 1 181 ? 9.830 5.767 5.095 1.00 92.62 181 VAL A N 1
ATOM 1486 C CA . VAL A 1 181 ? 11.263 5.436 5.022 1.00 92.62 181 VAL A CA 1
ATOM 1487 C C . VAL A 1 181 ? 11.558 4.503 3.847 1.00 92.62 181 VAL A C 1
AT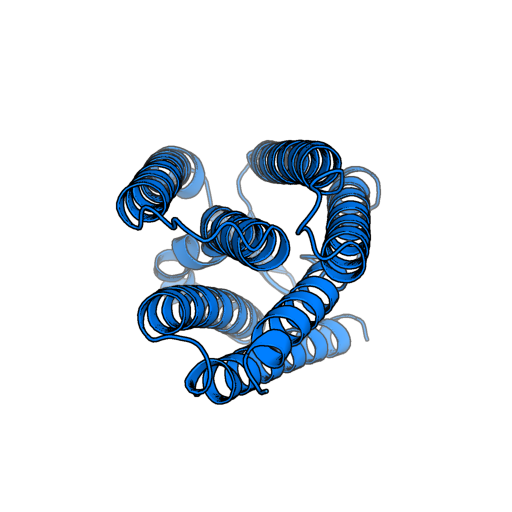OM 1489 O O . VAL A 1 181 ? 12.509 4.747 3.108 1.00 92.62 181 VAL A O 1
ATOM 1492 N N . GLU A 1 182 ? 10.727 3.485 3.621 1.00 90.44 182 GLU A N 1
ATOM 1493 C CA . GLU A 1 182 ? 10.863 2.585 2.471 1.00 90.44 182 GLU A CA 1
ATOM 1494 C C . GLU A 1 182 ? 10.681 3.308 1.134 1.00 90.44 182 GLU A C 1
ATOM 1496 O O . GLU A 1 182 ? 11.454 3.094 0.209 1.00 90.44 182 GLU A O 1
ATOM 1501 N N . ASN A 1 183 ? 9.700 4.203 1.002 1.00 88.62 183 ASN A N 1
ATOM 1502 C CA . ASN A 1 183 ? 9.517 4.935 -0.255 1.00 88.62 183 ASN A CA 1
ATOM 1503 C C . ASN A 1 183 ? 10.647 5.951 -0.504 1.00 88.62 183 ASN A C 1
ATOM 1505 O O . ASN A 1 183 ? 11.012 6.184 -1.654 1.00 88.62 183 ASN A O 1
ATOM 1509 N N . ILE A 1 184 ? 11.245 6.519 0.550 1.00 89.00 184 ILE A N 1
ATOM 1510 C CA . ILE A 1 184 ? 12.443 7.364 0.433 1.00 89.00 184 ILE A CA 1
ATOM 1511 C C . ILE A 1 184 ? 13.662 6.522 0.030 1.00 89.00 184 ILE A C 1
ATOM 1513 O O . ILE A 1 184 ? 14.443 6.953 -0.821 1.00 89.00 184 ILE A O 1
ATOM 1517 N N . SER A 1 185 ? 13.831 5.318 0.587 1.00 85.06 185 SER A N 1
ATOM 1518 C CA . SER A 1 185 ? 14.981 4.464 0.264 1.00 85.06 185 SER A CA 1
ATOM 1519 C C . SER A 1 185 ? 14.991 4.029 -1.204 1.00 85.06 185 SER A C 1
ATOM 1521 O O . SER A 1 185 ? 16.068 3.967 -1.791 1.00 85.06 185 SER A O 1
ATOM 1523 N N . VAL A 1 186 ? 13.819 3.846 -1.831 1.00 80.69 186 VAL A N 1
ATOM 1524 C CA . VAL A 1 186 ? 13.689 3.599 -3.284 1.00 80.69 186 VAL A CA 1
ATOM 1525 C C . VAL A 1 186 ? 14.289 4.727 -4.131 1.00 80.69 186 VAL A C 1
ATOM 1527 O O . VAL A 1 186 ? 14.757 4.470 -5.238 1.00 80.69 186 VAL A O 1
ATOM 1530 N N . ILE A 1 187 ? 14.257 5.971 -3.642 1.00 80.38 187 ILE A N 1
ATOM 1531 C CA . ILE A 1 187 ? 14.775 7.143 -4.363 1.00 80.38 187 ILE A CA 1
ATOM 1532 C C . ILE A 1 187 ? 16.290 7.278 -4.167 1.00 80.38 187 ILE A C 1
ATOM 1534 O O . ILE A 1 187 ? 17.002 7.625 -5.105 1.00 80.38 187 ILE A O 1
ATOM 1538 N N . VAL A 1 188 ? 16.777 7.037 -2.946 1.00 76.81 188 VAL A N 1
ATOM 1539 C CA . VAL A 1 188 ? 18.161 7.346 -2.545 1.00 76.81 188 VAL A CA 1
ATOM 1540 C C . VAL A 1 188 ? 19.131 6.191 -2.816 1.00 76.81 188 VAL A C 1
ATOM 1542 O O . VAL A 1 188 ? 20.295 6.428 -3.131 1.00 76.81 188 VAL A O 1
ATOM 1545 N N . VAL A 1 189 ? 18.681 4.941 -2.678 1.00 73.50 189 VAL A N 1
ATOM 1546 C CA . VAL A 1 189 ? 19.537 3.745 -2.728 1.00 73.50 189 VAL A CA 1
ATOM 1547 C C . VAL A 1 189 ? 19.334 3.012 -4.061 1.00 73.50 189 VAL A C 1
ATOM 1549 O O . VAL A 1 189 ? 18.198 2.916 -4.530 1.00 73.50 189 VAL A O 1
ATOM 1552 N N . PRO A 1 190 ? 20.389 2.444 -4.684 1.00 64.25 190 PRO A N 1
ATOM 1553 C CA . PRO A 1 190 ? 20.214 1.557 -5.832 1.00 64.25 190 PRO A CA 1
ATOM 1554 C C . PRO A 1 190 ? 19.237 0.421 -5.495 1.00 64.25 190 PRO A C 1
ATOM 1556 O O . PRO A 1 190 ? 19.408 -0.285 -4.499 1.00 64.25 190 PRO A O 1
ATOM 1559 N N . LYS A 1 191 ? 18.200 0.253 -6.327 1.00 66.38 191 LYS A N 1
ATOM 1560 C CA . LYS A 1 191 ? 17.108 -0.706 -6.097 1.00 66.38 191 LYS A CA 1
ATOM 1561 C C . LYS A 1 191 ? 17.653 -2.137 -5.984 1.00 66.38 191 LYS A C 1
ATOM 1563 O O . LYS A 1 191 ? 18.031 -2.745 -6.983 1.00 66.38 191 LYS A O 1
ATOM 1568 N N . VAL A 1 192 ? 17.653 -2.692 -4.770 1.00 65.88 192 VAL A N 1
ATOM 1569 C CA . VAL A 1 192 ? 18.002 -4.107 -4.516 1.00 65.88 192 VAL A CA 1
ATOM 1570 C C . VAL A 1 192 ? 16.826 -5.027 -4.867 1.00 65.88 192 VAL A C 1
ATOM 1572 O O . VAL A 1 192 ? 17.022 -6.160 -5.305 1.00 65.88 192 VAL A O 1
ATOM 1575 N N . MET A 1 193 ? 15.598 -4.529 -4.701 1.00 71.56 193 MET A N 1
ATOM 1576 C CA . MET A 1 193 ? 14.349 -5.189 -5.084 1.00 71.56 193 MET A CA 1
ATOM 1577 C C . MET A 1 193 ? 13.469 -4.219 -5.888 1.00 71.56 193 MET A C 1
ATOM 1579 O O . MET A 1 193 ? 13.611 -3.006 -5.712 1.00 71.56 193 MET A O 1
ATOM 1583 N N . PRO A 1 194 ? 12.560 -4.718 -6.752 1.00 70.56 194 PRO A N 1
ATOM 1584 C CA . PRO A 1 194 ? 11.665 -3.864 -7.533 1.00 70.56 194 PRO A CA 1
ATOM 1585 C C . PRO A 1 194 ? 10.773 -2.979 -6.657 1.00 70.56 194 PRO A C 1
ATOM 1587 O O . PRO A 1 194 ? 10.621 -1.793 -6.937 1.00 70.56 194 PRO A O 1
ATOM 1590 N N . GLU A 1 195 ? 10.230 -3.554 -5.581 1.00 76.56 195 GLU A N 1
ATOM 1591 C CA . GLU A 1 195 ? 9.443 -2.862 -4.559 1.00 76.56 195 GLU A CA 1
ATOM 1592 C C . GLU A 1 195 ? 9.823 -3.402 -3.171 1.00 76.56 195 GLU A C 1
ATOM 1594 O O . GLU A 1 195 ? 10.030 -4.609 -3.008 1.00 76.56 195 GLU A O 1
ATOM 1599 N N . TYR A 1 196 ? 9.918 -2.518 -2.172 1.00 80.62 196 TYR A N 1
ATOM 1600 C CA . TYR A 1 196 ? 10.050 -2.917 -0.769 1.00 80.62 196 TYR A CA 1
ATOM 1601 C C . TYR A 1 196 ? 8.666 -3.227 -0.195 1.00 80.62 196 TYR A C 1
ATOM 1603 O O . TYR A 1 196 ? 7.724 -2.463 -0.382 1.00 80.62 196 TYR A O 1
ATOM 1611 N N . LEU A 1 197 ? 8.555 -4.369 0.481 1.00 85.75 197 LEU A N 1
ATOM 1612 C CA . LEU A 1 197 ? 7.280 -4.962 0.896 1.00 85.75 197 LEU A CA 1
ATOM 1613 C C . LEU A 1 197 ? 7.112 -5.031 2.428 1.00 85.75 197 LEU A C 1
ATOM 1615 O O . LEU A 1 197 ? 6.112 -5.555 2.922 1.00 85.75 197 LEU A O 1
ATOM 1619 N N . CYS A 1 198 ? 8.086 -4.551 3.208 1.00 87.62 198 CYS A N 1
ATOM 1620 C CA . CYS A 1 198 ? 8.080 -4.718 4.664 1.00 87.62 198 CYS A CA 1
ATOM 1621 C C . CYS A 1 198 ? 7.003 -3.838 5.319 1.00 87.62 198 CYS A C 1
ATOM 1623 O O . CYS A 1 198 ? 6.239 -4.310 6.167 1.00 87.62 198 CYS A O 1
ATOM 1625 N N . GLY A 1 199 ? 6.873 -2.586 4.879 1.00 87.94 199 GLY A N 1
ATOM 1626 C CA . GLY A 1 199 ? 5.818 -1.670 5.305 1.00 87.94 199 GLY A CA 1
ATOM 1627 C C . GLY A 1 199 ? 4.415 -2.168 4.960 1.00 87.94 199 GLY A C 1
ATOM 1628 O O . GLY A 1 199 ? 3.485 -1.965 5.745 1.00 87.94 199 GLY A O 1
ATOM 1629 N N . GLU A 1 200 ? 4.258 -2.884 3.846 1.00 90.25 200 GLU A N 1
ATOM 1630 C CA . GLU A 1 200 ? 2.979 -3.465 3.425 1.00 90.25 200 GLU A CA 1
ATOM 1631 C C . GLU A 1 200 ? 2.573 -4.665 4.296 1.00 90.25 200 GLU A C 1
ATOM 1633 O O . GLU A 1 200 ? 1.411 -4.789 4.687 1.00 90.25 200 GLU A O 1
ATOM 1638 N N . ILE A 1 201 ? 3.529 -5.513 4.692 1.00 93.50 201 ILE A N 1
ATOM 1639 C CA . ILE A 1 201 ? 3.278 -6.603 5.649 1.00 93.50 201 ILE A CA 1
ATOM 1640 C C . ILE A 1 201 ? 2.826 -6.035 6.995 1.00 93.50 201 ILE A C 1
ATOM 1642 O O . ILE A 1 201 ? 1.811 -6.463 7.548 1.00 93.50 201 ILE A O 1
ATOM 1646 N N . LEU A 1 202 ? 3.541 -5.035 7.516 1.00 94.69 202 LEU A N 1
ATOM 1647 C CA . LEU A 1 202 ? 3.169 -4.375 8.768 1.00 94.69 202 LEU A CA 1
ATOM 1648 C C . LEU A 1 202 ? 1.797 -3.695 8.670 1.00 94.69 202 LEU A C 1
ATOM 1650 O O . LEU A 1 202 ? 1.020 -3.725 9.627 1.00 94.69 202 LEU A O 1
ATOM 1654 N N . PHE A 1 203 ? 1.460 -3.152 7.501 1.00 94.62 203 PHE A N 1
ATOM 1655 C CA . PHE A 1 203 ? 0.139 -2.604 7.226 1.00 94.62 203 PHE A CA 1
ATOM 1656 C C . PHE A 1 203 ? -0.968 -3.659 7.297 1.00 94.62 203 PHE A C 1
ATOM 1658 O O . PHE A 1 203 ? -1.983 -3.433 7.958 1.00 94.62 203 PHE A O 1
ATOM 1665 N N . LEU A 1 204 ? -0.766 -4.838 6.703 1.00 94.25 204 LEU A N 1
ATOM 1666 C CA . LEU A 1 204 ? -1.719 -5.947 6.801 1.00 94.25 204 LEU A CA 1
ATOM 1667 C C . LEU A 1 204 ? -1.863 -6.465 8.238 1.00 94.25 204 LEU A C 1
ATOM 1669 O O . LEU A 1 204 ? -2.974 -6.782 8.669 1.00 94.25 204 LEU A O 1
ATOM 1673 N N . ILE A 1 205 ? -0.778 -6.485 9.016 1.00 94.62 205 ILE A N 1
ATOM 1674 C CA . ILE A 1 205 ? -0.829 -6.826 10.446 1.00 94.62 205 ILE A CA 1
ATOM 1675 C C . ILE A 1 205 ? -1.655 -5.786 11.220 1.00 94.62 205 ILE A C 1
ATOM 1677 O O . ILE A 1 205 ? -2.492 -6.158 12.046 1.00 94.62 205 ILE A O 1
ATOM 1681 N N . CYS A 1 206 ? -1.484 -4.493 10.931 1.00 94.75 206 CYS A N 1
ATOM 1682 C CA . CYS A 1 206 ? -2.279 -3.417 11.531 1.00 94.75 206 CYS A CA 1
ATOM 1683 C C . CYS A 1 206 ? -3.767 -3.518 11.160 1.00 94.75 206 CYS A C 1
ATOM 1685 O O . CYS A 1 206 ? -4.645 -3.384 12.019 1.00 94.75 206 CYS A O 1
ATOM 1687 N N . LEU A 1 207 ? -4.065 -3.857 9.903 1.00 93.88 207 LEU A N 1
ATOM 1688 C CA . LEU A 1 207 ? -5.426 -4.120 9.443 1.00 93.88 207 LEU A CA 1
ATOM 1689 C C . LEU A 1 207 ? -6.043 -5.313 10.185 1.00 93.88 207 LEU A C 1
ATOM 1691 O O . LEU A 1 207 ? -7.190 -5.239 10.625 1.00 93.88 207 LEU A O 1
ATOM 1695 N N . ASN A 1 208 ? -5.277 -6.385 10.396 1.00 93.62 208 ASN A N 1
ATOM 1696 C CA . ASN A 1 208 ? -5.738 -7.549 11.153 1.00 93.62 208 ASN A CA 1
ATOM 1697 C C . ASN A 1 208 ? -6.008 -7.191 12.620 1.00 93.62 208 ASN A C 1
ATOM 1699 O O . ASN A 1 208 ? -7.035 -7.574 13.181 1.00 93.62 208 ASN A O 1
ATOM 1703 N N . TYR A 1 209 ? -5.132 -6.389 13.234 1.00 92.81 209 TYR A N 1
ATOM 1704 C CA . TYR A 1 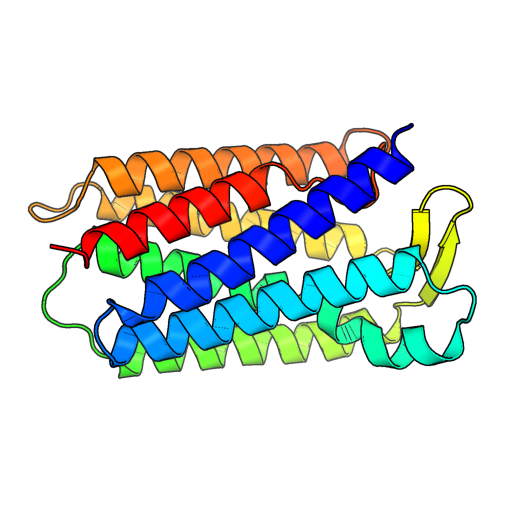209 ? -5.368 -5.847 14.570 1.00 92.81 209 TYR A CA 1
ATOM 1705 C C . TYR A 1 209 ? -6.705 -5.097 14.637 1.00 92.81 209 TYR A C 1
ATOM 1707 O O . TYR A 1 209 ? -7.497 -5.361 15.539 1.00 92.81 209 TYR A O 1
ATOM 1715 N N . MET A 1 210 ? -6.997 -4.238 13.653 1.00 92.06 210 MET A N 1
ATOM 1716 C CA . MET A 1 210 ? -8.272 -3.521 13.554 1.00 92.06 210 MET A CA 1
ATOM 1717 C C . MET A 1 210 ? -9.476 -4.471 13.454 1.00 92.06 210 MET A C 1
ATOM 1719 O O . MET A 1 210 ? -10.441 -4.296 14.197 1.00 92.06 210 MET A O 1
ATOM 1723 N N . VAL A 1 211 ? -9.410 -5.500 12.605 1.00 90.12 211 VAL A N 1
ATOM 1724 C CA . VAL A 1 211 ? -10.481 -6.504 12.444 1.00 90.12 211 VAL A CA 1
ATOM 1725 C C . VAL A 1 211 ? -10.741 -7.260 13.750 1.00 90.12 211 VAL A C 1
ATOM 1727 O O . VAL A 1 211 ? -11.892 -7.455 14.145 1.00 90.12 211 VAL A O 1
ATOM 1730 N N . ARG A 1 212 ? -9.683 -7.626 14.481 1.00 88.50 212 ARG A N 1
ATOM 1731 C CA . ARG A 1 212 ? -9.792 -8.324 15.772 1.00 88.50 212 ARG A CA 1
ATOM 1732 C C . ARG A 1 212 ? -10.494 -7.502 16.849 1.00 88.50 212 ARG A C 1
ATOM 1734 O O . ARG A 1 212 ? -11.070 -8.094 17.754 1.00 88.50 212 ARG A O 1
ATOM 1741 N N . LEU A 1 213 ? -10.531 -6.172 16.740 1.00 86.25 213 LEU A N 1
ATOM 1742 C CA . LEU A 1 213 ? -11.264 -5.324 17.690 1.00 86.25 213 LEU A CA 1
ATOM 1743 C C . LEU A 1 213 ? -12.783 -5.548 17.671 1.00 86.25 213 LEU A C 1
ATOM 1745 O O . LEU A 1 213 ? -13.451 -5.128 18.617 1.00 86.25 213 LEU A O 1
ATOM 1749 N N . PHE A 1 214 ? -13.316 -6.159 16.608 1.00 81.88 214 PHE A N 1
ATOM 1750 C CA . PHE A 1 214 ? -14.729 -6.524 16.472 1.00 81.88 214 PHE A CA 1
ATOM 1751 C C . PHE A 1 214 ? -15.034 -7.959 16.916 1.00 81.88 214 PHE A C 1
ATOM 1753 O O . PHE A 1 214 ? -16.196 -8.338 16.944 1.00 81.88 214 PHE A O 1
ATOM 1760 N N . LYS A 1 215 ? -14.015 -8.764 17.244 1.00 63.06 215 LYS A N 1
ATOM 1761 C CA . LYS A 1 215 ? -14.156 -10.182 17.617 1.00 63.06 215 LYS A CA 1
ATOM 1762 C C . LYS A 1 215 ? -14.555 -10.381 19.095 1.00 63.06 215 LYS A C 1
ATOM 1764 O O . LYS A 1 215 ? -14.422 -11.489 19.602 1.00 63.06 215 LYS A O 1
ATOM 1769 N N . ASN A 1 216 ? -15.032 -9.327 19.758 1.00 48.44 216 ASN A N 1
ATOM 1770 C CA . ASN A 1 216 ? -15.550 -9.384 21.125 1.00 48.44 216 ASN A CA 1
ATOM 1771 C C . ASN A 1 216 ? -17.060 -9.577 21.118 1.00 48.44 216 ASN A C 1
ATOM 1773 O O . ASN A 1 216 ? -17.733 -8.747 20.467 1.00 48.44 216 ASN A O 1
#